Protein AF-A0A6L5WN60-F1 (afdb_monomer_lite)

Secondary structure (DSSP, 8-state):
----------GGGG---SPPPTT--HHHHHHHHHHHHHH-SSHHHHHHHHHHHHSTTSTT-HHHHTS-HHHHHHHHHHHHHHHHHHTT--HHHHHHHHHHHHHHHTTTTTHHHHHHHHHTTT--HHHHHHHHHS-TTSHHHHHHHHHHHHHHTT---TTS-HHHHHHHHHHHHHHHHTT-----THHHHHHHHHSS-SSPEEEEE---EEEGGGTEEEE-EEESS--SS-EEEEEEEEESSS-TTTTSBPPPEEEEEEPTT-SB---TTS--EEEEBP--S----EEEEEEEEEEE----TTS-EEE--EEEEEE---TTTS-PPPPP-

pLDDT: mean 70.97, std 21.31, range [27.17, 97.69]

Radius of gyration: 26.81 Å; chains: 1; bounding box: 62×48×71 Å

Structure (mmCIF, N/CA/C/O backbone):
data_AF-A0A6L5WN60-F1
#
_entry.id   AF-A0A6L5WN60-F1
#
loop_
_atom_site.group_PDB
_atom_site.id
_atom_site.type_symbol
_atom_site.label_atom_id
_atom_site.label_alt_id
_atom_site.label_comp_id
_atom_site.label_asym_id
_atom_site.label_entity_id
_atom_site.label_seq_id
_atom_site.pdbx_PDB_ins_code
_atom_site.Cartn_x
_atom_site.Cartn_y
_atom_site.Cartn_z
_atom_site.occupancy
_atom_site.B_iso_or_equiv
_atom_site.auth_seq_id
_atom_site.auth_comp_id
_atom_site.auth_asym_id
_atom_site.auth_atom_id
_atom_site.pdbx_PDB_model_num
ATOM 1 N N . MET A 1 1 ? 16.049 -21.611 -12.071 1.00 34.03 1 MET A N 1
ATOM 2 C CA . MET A 1 1 ? 16.083 -20.677 -13.220 1.00 34.03 1 MET A CA 1
ATOM 3 C C . MET A 1 1 ? 17.244 -21.045 -14.132 1.00 34.03 1 MET A C 1
ATOM 5 O O . MET A 1 1 ? 18.380 -21.011 -13.673 1.00 34.03 1 MET A O 1
ATOM 9 N N . LYS A 1 2 ? 16.986 -21.430 -15.390 1.00 27.17 2 LYS A N 1
ATOM 10 C CA . LYS A 1 2 ? 18.047 -21.553 -16.404 1.00 27.17 2 LYS A CA 1
ATOM 11 C C . LYS A 1 2 ? 18.510 -20.137 -16.769 1.00 27.17 2 LYS A C 1
ATOM 13 O O . LYS A 1 2 ? 17.682 -19.325 -17.166 1.00 27.17 2 LYS A O 1
ATOM 18 N N . ARG A 1 3 ? 19.801 -19.829 -16.599 1.00 29.58 3 ARG A N 1
ATOM 19 C CA . ARG A 1 3 ? 20.402 -18.588 -17.112 1.00 29.58 3 ARG A CA 1
ATOM 20 C C . ARG A 1 3 ? 20.447 -18.700 -18.634 1.00 29.58 3 ARG A C 1
ATOM 22 O O . ARG A 1 3 ? 21.235 -19.485 -19.156 1.00 29.58 3 ARG A O 1
ATOM 29 N N . TYR A 1 4 ? 19.573 -17.980 -19.328 1.00 35.53 4 TYR A N 1
ATOM 30 C CA . TYR A 1 4 ? 19.700 -17.818 -20.771 1.00 35.53 4 TYR A CA 1
ATOM 31 C C . TYR A 1 4 ? 20.855 -16.864 -21.055 1.00 35.53 4 TYR A C 1
ATOM 33 O O . TYR A 1 4 ? 21.006 -15.830 -20.411 1.00 35.53 4 TYR A O 1
ATOM 41 N N . ASN A 1 5 ? 21.710 -17.262 -21.990 1.00 37.88 5 ASN A N 1
ATOM 42 C CA . ASN A 1 5 ? 22.865 -16.487 -22.402 1.00 37.88 5 ASN A CA 1
ATOM 43 C C . ASN A 1 5 ? 22.397 -15.544 -23.524 1.00 37.88 5 ASN A C 1
ATOM 45 O O . ASN A 1 5 ? 22.511 -15.882 -24.697 1.00 37.88 5 ASN A O 1
ATOM 49 N N . PHE A 1 6 ? 21.827 -14.387 -23.169 1.00 45.69 6 PHE A N 1
ATOM 50 C CA . PHE A 1 6 ? 21.325 -13.353 -24.098 1.00 45.69 6 PHE A CA 1
ATOM 51 C C . PHE A 1 6 ? 22.431 -12.627 -24.887 1.00 45.69 6 PHE A C 1
ATOM 53 O O . PHE A 1 6 ? 22.243 -11.520 -25.380 1.00 45.69 6 PHE A O 1
ATOM 60 N N . ASN A 1 7 ? 23.621 -13.217 -24.998 1.00 41.41 7 ASN A N 1
ATOM 61 C CA . ASN A 1 7 ? 24.811 -12.501 -25.438 1.00 41.41 7 ASN A CA 1
ATOM 62 C C . ASN A 1 7 ? 24.821 -12.101 -26.917 1.00 41.41 7 ASN A C 1
ATOM 64 O O . ASN A 1 7 ? 25.751 -11.405 -27.307 1.00 41.41 7 ASN A O 1
ATOM 68 N N . ILE A 1 8 ? 23.831 -12.483 -27.728 1.00 50.44 8 ILE A N 1
ATOM 69 C CA . ILE A 1 8 ? 23.744 -12.046 -29.125 1.00 50.44 8 ILE A CA 1
ATOM 70 C C . ILE A 1 8 ? 22.267 -12.007 -29.548 1.00 50.44 8 ILE A C 1
ATOM 72 O O . ILE A 1 8 ? 21.776 -12.945 -30.164 1.00 50.44 8 ILE A O 1
ATOM 76 N N . ILE A 1 9 ? 21.535 -10.954 -29.179 1.00 55.38 9 ILE A N 1
ATOM 77 C CA . ILE A 1 9 ? 20.382 -10.535 -29.990 1.00 55.38 9 ILE A CA 1
ATOM 78 C C . ILE A 1 9 ? 20.947 -9.506 -30.961 1.00 55.38 9 ILE A C 1
ATOM 80 O O . ILE A 1 9 ? 21.292 -8.397 -30.551 1.00 55.38 9 ILE A O 1
ATOM 84 N N . ASN A 1 10 ? 21.121 -9.893 -32.223 1.00 59.38 10 ASN A N 1
ATOM 85 C CA . ASN A 1 10 ? 21.528 -8.947 -33.254 1.00 59.38 10 ASN A CA 1
ATOM 86 C C . ASN A 1 10 ? 20.333 -8.056 -33.608 1.00 59.38 10 ASN A C 1
ATOM 88 O O . ASN A 1 10 ? 19.181 -8.471 -33.494 1.00 59.38 10 ASN A O 1
ATOM 92 N N . ASN A 1 11 ? 20.587 -6.844 -34.108 1.00 58.66 11 ASN A N 1
ATOM 93 C CA . ASN A 1 11 ? 19.515 -5.942 -34.554 1.00 58.66 11 ASN A CA 1
ATOM 94 C C . ASN A 1 11 ? 18.586 -6.593 -35.604 1.00 58.66 11 ASN A C 1
ATOM 96 O O . ASN A 1 11 ? 17.411 -6.243 -35.683 1.00 58.66 11 ASN A O 1
ATOM 100 N N . SER A 1 12 ? 19.085 -7.577 -36.363 1.00 61.75 12 SER A N 1
ATOM 101 C CA . SER A 1 12 ? 18.306 -8.394 -37.304 1.00 61.75 12 SER A CA 1
ATOM 102 C C . SER A 1 12 ? 17.217 -9.249 -36.649 1.00 61.75 12 SER A C 1
ATOM 104 O O . SER A 1 12 ? 16.248 -9.605 -37.313 1.00 61.75 12 SER A O 1
ATOM 106 N N . ASP A 1 13 ? 17.360 -9.577 -35.365 1.00 65.38 13 ASP A N 1
ATOM 107 C CA . ASP A 1 13 ? 16.500 -10.532 -34.658 1.00 65.38 13 ASP A CA 1
ATOM 108 C C . ASP A 1 13 ? 15.273 -9.857 -34.022 1.00 65.38 13 ASP A C 1
ATOM 110 O O . ASP A 1 13 ? 14.351 -10.530 -33.569 1.00 65.38 13 ASP A O 1
ATOM 114 N N . LEU A 1 14 ? 15.244 -8.520 -34.002 1.00 68.38 14 LEU A N 1
ATOM 115 C CA . LEU A 1 14 ? 14.190 -7.720 -33.370 1.00 68.38 14 LEU A CA 1
ATOM 116 C C . LEU A 1 14 ? 12.945 -7.534 -34.240 1.00 68.38 14 LEU A C 1
ATOM 118 O O . LEU A 1 14 ? 11.959 -6.977 -33.765 1.00 68.38 14 LEU A O 1
ATOM 122 N N . ASN A 1 15 ? 13.003 -7.940 -35.513 1.00 76.31 15 ASN A N 1
ATOM 123 C CA . ASN A 1 15 ? 11.947 -7.723 -36.506 1.00 76.31 15 ASN A CA 1
ATOM 124 C C . ASN A 1 15 ? 11.416 -6.267 -36.532 1.00 76.31 15 ASN A C 1
ATOM 126 O O . ASN A 1 15 ? 10.238 -6.018 -36.787 1.00 76.31 15 ASN A O 1
ATOM 130 N N . PHE A 1 16 ? 12.280 -5.291 -36.227 1.00 80.62 16 PHE A N 1
ATOM 131 C CA . PHE A 1 16 ? 11.938 -3.873 -36.231 1.00 80.62 16 PHE A CA 1
ATOM 132 C C . PHE A 1 16 ? 12.268 -3.270 -37.600 1.00 80.62 16 PHE A C 1
ATOM 134 O O . PHE A 1 16 ? 13.428 -3.218 -37.999 1.00 80.62 16 PHE A O 1
ATOM 141 N N . GLY A 1 17 ? 11.246 -2.809 -38.324 1.00 82.00 17 GLY A N 1
ATOM 142 C CA . GLY A 1 17 ? 11.385 -2.291 -39.693 1.00 82.00 17 GLY A CA 1
ATOM 143 C C . GLY A 1 17 ? 11.796 -0.816 -39.813 1.00 82.00 17 GLY A C 1
ATOM 144 O O . GLY A 1 17 ? 11.786 -0.286 -40.921 1.00 82.00 17 GLY A O 1
ATOM 145 N N . GLY A 1 18 ? 12.089 -0.127 -38.705 1.00 85.75 18 GLY A N 1
ATOM 146 C CA . GLY A 1 18 ? 12.451 1.296 -38.694 1.00 85.75 18 GLY A CA 1
ATOM 147 C C . GLY A 1 18 ? 13.959 1.566 -38.596 1.00 85.75 18 GLY A C 1
ATOM 148 O O . GLY A 1 18 ? 14.774 0.653 -38.494 1.00 85.75 18 GLY A O 1
ATOM 149 N N . ASN A 1 19 ? 14.333 2.851 -38.580 1.00 88.19 19 ASN A N 1
ATOM 150 C CA . ASN A 1 19 ? 15.732 3.271 -38.460 1.00 88.19 19 ASN A CA 1
ATOM 151 C C . ASN A 1 19 ? 16.242 3.129 -37.022 1.00 88.19 19 ASN A C 1
ATOM 153 O O . ASN A 1 19 ? 15.680 3.723 -36.104 1.00 88.19 19 ASN A O 1
ATOM 157 N N . ILE A 1 20 ? 17.352 2.416 -36.849 1.00 87.56 20 ILE A N 1
ATOM 158 C CA . ILE A 1 20 ? 18.098 2.325 -35.588 1.00 87.56 20 ILE A CA 1
ATOM 159 C C . ILE A 1 20 ? 19.240 3.357 -35.636 1.00 87.56 20 ILE A C 1
ATOM 161 O O . ILE A 1 20 ? 19.888 3.454 -36.680 1.00 87.56 20 ILE A O 1
ATOM 165 N N . PRO A 1 21 ? 19.499 4.147 -34.574 1.00 89.31 21 PRO A N 1
ATOM 166 C CA . PRO A 1 21 ? 20.642 5.056 -34.535 1.00 89.31 21 PRO A CA 1
ATOM 167 C C . PRO A 1 21 ? 21.970 4.325 -34.752 1.00 89.31 21 PRO A C 1
ATOM 169 O O . PRO A 1 21 ? 22.191 3.241 -34.205 1.00 89.31 21 PRO A O 1
ATOM 172 N N . ASP A 1 22 ? 22.866 4.936 -35.528 1.00 86.44 22 ASP A N 1
ATOM 173 C CA . ASP A 1 22 ? 24.181 4.362 -35.813 1.00 86.44 22 ASP A CA 1
ATOM 174 C C . ASP A 1 22 ? 24.964 4.126 -34.513 1.00 86.44 22 ASP A C 1
ATOM 176 O O . ASP A 1 22 ? 25.056 4.998 -33.649 1.00 86.44 22 ASP A O 1
ATOM 180 N N . GLY A 1 23 ? 25.527 2.924 -34.369 1.00 86.00 23 GLY A N 1
ATOM 181 C CA . GLY A 1 23 ? 26.291 2.533 -33.181 1.00 86.00 23 GLY A CA 1
ATOM 182 C C . GLY A 1 23 ? 25.450 2.213 -31.940 1.00 86.00 23 GLY A C 1
ATOM 183 O O . GLY A 1 23 ? 26.026 1.907 -30.896 1.00 86.00 23 GLY A O 1
ATOM 184 N N . PHE A 1 24 ? 24.116 2.244 -32.025 1.00 87.38 24 PHE A N 1
ATOM 185 C CA . PHE A 1 24 ? 23.266 1.854 -30.907 1.00 87.38 24 PHE A CA 1
ATOM 186 C C . PHE A 1 24 ? 23.299 0.337 -30.665 1.00 87.38 24 PHE A C 1
ATOM 188 O O . PHE A 1 24 ? 22.993 -0.459 -31.556 1.00 87.38 24 PHE A O 1
ATOM 195 N N . ASP A 1 25 ? 23.634 -0.056 -29.434 1.00 88.56 25 ASP A N 1
ATOM 196 C CA . ASP A 1 25 ? 23.726 -1.453 -29.004 1.00 88.56 25 ASP A CA 1
ATOM 197 C C . ASP A 1 25 ? 22.546 -1.815 -28.089 1.00 88.56 25 ASP A C 1
ATOM 199 O O . ASP A 1 25 ? 22.509 -1.503 -26.890 1.00 88.56 25 ASP A O 1
ATOM 203 N N . ILE A 1 26 ? 21.562 -2.507 -28.664 1.00 85.50 26 ILE A N 1
ATOM 204 C CA . ILE A 1 26 ? 20.403 -2.985 -27.912 1.00 85.50 26 ILE A CA 1
ATOM 205 C C . ILE A 1 26 ? 20.769 -4.081 -26.902 1.00 85.50 26 ILE A C 1
ATOM 207 O O . ILE A 1 26 ? 20.148 -4.162 -25.842 1.00 85.50 26 ILE A O 1
ATOM 211 N N . GLY A 1 27 ? 21.804 -4.880 -27.174 1.00 84.50 27 GLY A N 1
ATOM 212 C CA . GLY A 1 27 ? 22.297 -5.918 -26.273 1.00 84.50 27 GLY A CA 1
ATOM 213 C C . GLY A 1 27 ? 22.817 -5.325 -24.968 1.00 84.50 27 GLY A C 1
ATOM 214 O O . GLY A 1 27 ? 22.514 -5.838 -23.890 1.00 84.50 27 GLY A O 1
ATOM 215 N N . ASN A 1 28 ? 23.519 -4.191 -25.038 1.00 88.81 28 ASN A N 1
ATOM 216 C CA . ASN A 1 28 ? 23.931 -3.448 -23.844 1.00 88.81 28 ASN A CA 1
ATOM 217 C C . ASN A 1 28 ? 22.734 -2.888 -23.069 1.00 88.81 28 ASN A C 1
ATOM 219 O O . ASN A 1 28 ? 22.719 -2.960 -21.840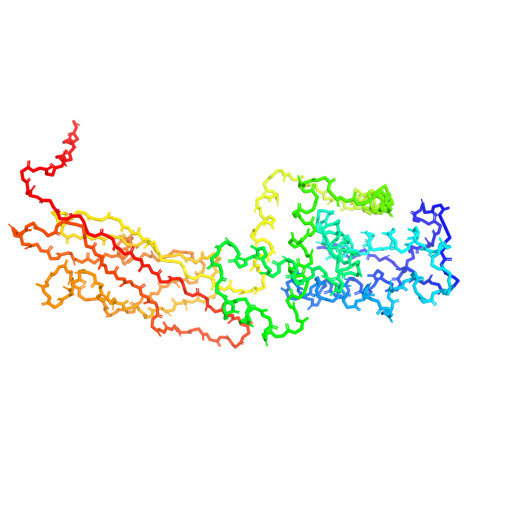 1.00 88.81 28 ASN A O 1
ATOM 223 N N . SER A 1 29 ? 21.703 -2.397 -23.766 1.00 90.25 29 SER A N 1
ATOM 224 C CA . SER A 1 29 ? 20.467 -1.940 -23.115 1.00 90.25 29 SER A CA 1
ATOM 225 C C . SER A 1 29 ? 19.759 -3.080 -22.375 1.00 90.25 29 SER A C 1
ATOM 227 O O . SER A 1 29 ? 19.321 -2.891 -21.243 1.00 90.25 29 SER A O 1
ATOM 229 N N . ILE A 1 30 ? 19.697 -4.277 -22.974 1.00 86.31 30 ILE A N 1
ATOM 230 C CA . ILE A 1 30 ? 19.134 -5.480 -22.342 1.00 86.31 30 ILE A CA 1
ATOM 231 C C . ILE A 1 30 ? 19.933 -5.848 -21.092 1.00 86.31 30 ILE A C 1
ATOM 233 O O . ILE A 1 30 ? 19.343 -6.023 -20.032 1.00 86.31 30 ILE A O 1
ATOM 237 N N . LYS A 1 31 ? 21.268 -5.917 -21.182 1.00 86.75 31 LYS A N 1
ATOM 238 C CA . LYS A 1 31 ? 22.130 -6.247 -20.033 1.00 86.75 31 LYS A CA 1
ATOM 239 C C . LYS A 1 31 ? 21.938 -5.269 -18.877 1.00 86.75 31 LYS A C 1
ATOM 241 O O . LYS A 1 31 ? 21.776 -5.695 -17.738 1.00 86.75 31 LYS A O 1
ATOM 246 N N . MET A 1 32 ? 21.902 -3.972 -19.177 1.00 92.00 32 MET A N 1
ATOM 247 C CA . MET A 1 32 ? 21.649 -2.932 -18.181 1.00 92.00 32 MET A CA 1
ATOM 248 C C . MET A 1 32 ? 20.249 -3.065 -17.570 1.00 92.00 32 MET A C 1
ATOM 250 O O . MET A 1 32 ? 20.081 -2.937 -16.360 1.00 92.00 32 MET A O 1
ATOM 254 N N . ALA A 1 33 ? 19.240 -3.367 -18.387 1.00 88.06 33 ALA A N 1
ATOM 255 C CA . ALA A 1 33 ? 17.881 -3.594 -17.920 1.00 88.06 33 ALA A CA 1
ATOM 256 C C . ALA A 1 33 ? 17.772 -4.824 -17.006 1.00 88.06 33 ALA A C 1
ATOM 258 O O . ALA A 1 33 ? 17.121 -4.771 -15.964 1.00 88.06 33 ALA A O 1
ATOM 259 N N . GLU A 1 34 ? 18.445 -5.920 -17.350 1.00 83.62 34 GLU A N 1
ATOM 260 C CA . GLU A 1 34 ? 18.530 -7.104 -16.499 1.00 83.62 34 GLU A CA 1
ATOM 261 C C . GLU A 1 34 ? 19.265 -6.810 -15.192 1.00 83.62 34 GLU A C 1
ATOM 263 O O . GLU A 1 34 ? 18.818 -7.250 -14.135 1.00 83.62 34 GLU A O 1
ATOM 268 N N . GLU A 1 35 ? 20.357 -6.046 -15.237 1.00 88.44 35 GLU A N 1
ATOM 269 C CA . GLU A 1 35 ? 21.082 -5.613 -14.044 1.00 88.44 35 GLU A CA 1
ATOM 270 C C . GLU A 1 35 ? 20.185 -4.778 -13.125 1.00 88.44 35 GLU A C 1
ATOM 272 O O . GLU A 1 35 ? 20.075 -5.083 -11.938 1.00 88.44 35 GLU A O 1
ATOM 277 N N . ILE A 1 36 ? 19.470 -3.788 -13.670 1.00 89.12 36 ILE A N 1
ATOM 278 C CA . ILE A 1 36 ? 18.494 -2.989 -12.919 1.00 89.12 36 ILE A CA 1
ATOM 279 C C . ILE A 1 36 ? 17.426 -3.897 -12.327 1.00 89.12 36 ILE A C 1
ATOM 281 O O . ILE A 1 36 ? 17.152 -3.799 -11.135 1.00 89.12 36 ILE A O 1
ATOM 285 N N . ARG A 1 37 ? 16.842 -4.803 -13.113 1.00 84.56 37 ARG A N 1
ATOM 286 C CA . ARG A 1 37 ? 15.805 -5.720 -12.628 1.00 84.56 37 ARG A CA 1
ATOM 287 C C . ARG A 1 37 ? 16.311 -6.614 -11.495 1.00 84.56 37 ARG A C 1
ATOM 289 O O . ARG A 1 37 ? 15.586 -6.823 -10.530 1.00 84.56 37 ARG A O 1
ATOM 296 N N . ASN A 1 38 ? 17.528 -7.140 -11.615 1.00 81.50 38 ASN A N 1
ATOM 297 C CA . ASN A 1 38 ? 18.107 -8.077 -10.653 1.00 81.50 38 ASN A CA 1
ATOM 298 C C . ASN A 1 38 ? 18.611 -7.382 -9.377 1.00 81.50 38 ASN A C 1
ATOM 300 O O . ASN A 1 38 ? 18.588 -7.995 -8.312 1.00 81.50 38 ASN A O 1
ATOM 304 N N . ASN A 1 39 ? 19.055 -6.125 -9.477 1.00 82.19 39 ASN A N 1
ATOM 305 C CA . ASN A 1 39 ? 19.598 -5.358 -8.353 1.00 82.19 39 ASN A CA 1
ATOM 306 C C . ASN A 1 39 ? 18.560 -4.451 -7.676 1.00 82.19 39 ASN A C 1
ATOM 308 O O . ASN A 1 39 ? 18.778 -4.015 -6.544 1.00 82.19 39 ASN A O 1
ATOM 312 N N . SER A 1 40 ? 17.441 -4.159 -8.342 1.00 78.75 40 SER A N 1
ATOM 313 C CA . SER A 1 40 ? 16.362 -3.357 -7.764 1.00 78.75 40 SER A CA 1
ATOM 314 C C . SER A 1 40 ? 15.594 -4.151 -6.718 1.00 78.75 40 SER A C 1
ATOM 316 O O . SER A 1 40 ? 15.218 -5.303 -6.923 1.00 78.75 40 SER A O 1
ATOM 318 N N . LYS A 1 41 ? 15.273 -3.495 -5.606 1.00 70.44 41 LYS A N 1
ATOM 319 C CA . LYS A 1 41 ? 14.548 -4.114 -4.487 1.00 70.44 41 LYS A CA 1
ATOM 320 C C . LYS A 1 41 ? 13.050 -4.245 -4.753 1.00 70.44 41 LYS A C 1
ATOM 322 O O . LYS A 1 41 ? 12.359 -4.999 -4.073 1.00 70.44 41 LYS A O 1
ATOM 327 N N . CYS A 1 42 ? 12.527 -3.458 -5.690 1.00 69.50 42 CYS A N 1
ATOM 328 C CA . CYS A 1 42 ? 11.103 -3.354 -5.986 1.00 69.50 42 CYS A CA 1
ATOM 329 C C . CYS A 1 42 ? 10.867 -2.653 -7.330 1.00 69.50 42 CYS A C 1
ATOM 331 O O . CYS A 1 42 ? 11.745 -1.991 -7.885 1.00 69.50 42 CYS A O 1
ATOM 333 N N . LYS A 1 43 ? 9.633 -2.732 -7.831 1.00 68.19 43 LYS A N 1
ATOM 334 C CA . LYS A 1 43 ? 9.274 -2.187 -9.145 1.00 68.19 43 LYS A CA 1
ATOM 335 C C . LYS A 1 43 ? 9.246 -0.662 -9.222 1.00 68.19 43 LYS A C 1
ATOM 337 O O . LYS A 1 43 ? 9.486 -0.128 -10.295 1.00 68.19 43 LYS A O 1
ATOM 342 N N . LYS A 1 44 ? 9.041 0.063 -8.114 1.00 74.88 44 LYS A N 1
ATOM 343 C CA . LYS A 1 44 ? 9.210 1.533 -8.117 1.00 74.88 44 LYS A CA 1
ATOM 344 C C . LYS A 1 44 ? 10.660 1.920 -8.391 1.00 74.88 44 LYS A C 1
ATOM 346 O O . LYS A 1 44 ? 10.888 2.892 -9.093 1.00 74.88 44 LYS A O 1
ATOM 351 N N . GLU A 1 45 ? 11.629 1.195 -7.827 1.00 78.25 45 GLU A N 1
ATOM 352 C CA . GLU A 1 45 ? 13.049 1.454 -8.089 1.00 78.25 45 GLU A CA 1
ATOM 353 C C . GLU A 1 45 ? 13.354 1.198 -9.565 1.00 78.25 45 GLU A C 1
ATOM 355 O O . GLU A 1 45 ? 13.926 2.065 -10.218 1.00 78.25 45 GLU A O 1
ATOM 360 N N . ILE A 1 46 ? 12.835 0.094 -10.114 1.00 83.44 46 ILE A N 1
ATOM 361 C CA . ILE A 1 46 ? 12.878 -0.196 -11.553 1.00 83.44 46 ILE A CA 1
ATOM 362 C C . ILE A 1 46 ? 12.268 0.955 -12.363 1.00 83.44 46 ILE A C 1
ATOM 364 O O . ILE A 1 46 ? 12.894 1.418 -13.305 1.00 83.44 46 ILE A O 1
ATOM 368 N N . LEU A 1 47 ? 11.088 1.459 -11.991 1.00 79.81 47 LEU A N 1
ATOM 369 C CA . LEU A 1 47 ? 10.422 2.568 -12.682 1.00 79.81 47 LEU A CA 1
ATOM 370 C C . LEU A 1 47 ? 11.192 3.890 -12.580 1.00 79.81 47 LEU A C 1
ATOM 372 O O . LEU A 1 47 ? 11.233 4.637 -13.553 1.00 79.81 47 LEU A O 1
ATOM 376 N N . ILE A 1 48 ? 11.804 4.184 -11.430 1.00 80.00 48 ILE A N 1
ATOM 377 C CA . ILE A 1 48 ? 12.652 5.369 -11.245 1.00 80.00 48 ILE A CA 1
ATOM 378 C C . ILE A 1 48 ? 13.880 5.261 -12.145 1.00 80.00 48 ILE A C 1
ATOM 380 O O . ILE A 1 48 ? 14.130 6.178 -12.920 1.00 80.00 48 ILE A O 1
ATOM 384 N N . ARG A 1 49 ? 14.598 4.132 -12.103 1.00 86.62 49 ARG A N 1
ATOM 385 C CA . ARG A 1 49 ? 15.769 3.892 -12.958 1.00 86.62 49 ARG A CA 1
ATOM 386 C C . ARG A 1 49 ? 15.403 3.908 -14.434 1.00 86.62 49 ARG A C 1
ATOM 388 O O . ARG A 1 49 ? 16.102 4.517 -15.230 1.00 86.62 49 ARG A O 1
ATOM 395 N N . PHE A 1 50 ? 14.284 3.291 -14.795 1.00 89.44 50 PHE A N 1
ATOM 396 C CA . PHE A 1 50 ? 13.779 3.313 -16.158 1.00 89.44 50 PHE A CA 1
ATOM 397 C C . PHE A 1 50 ? 13.492 4.740 -16.612 1.00 89.44 50 PHE A C 1
ATOM 399 O O . PHE A 1 50 ? 13.979 5.138 -17.664 1.00 89.44 50 PHE A O 1
ATOM 406 N N . LYS A 1 51 ? 12.787 5.536 -15.792 1.00 84.88 51 LYS A N 1
ATOM 407 C CA . LYS A 1 51 ? 12.552 6.955 -16.075 1.00 84.88 51 LYS A CA 1
ATOM 408 C C . LYS A 1 51 ? 13.868 7.708 -16.240 1.00 84.88 51 LYS A C 1
ATOM 410 O O . LYS A 1 51 ? 13.993 8.419 -17.220 1.00 84.88 51 LYS A O 1
ATOM 415 N N . GLU A 1 52 ? 14.827 7.555 -15.327 1.00 85.81 52 GLU A N 1
ATOM 416 C CA . GLU A 1 52 ? 16.148 8.205 -15.407 1.00 85.81 52 GLU A CA 1
ATOM 417 C C . GLU A 1 52 ? 16.869 7.910 -16.730 1.00 85.81 52 GLU A C 1
ATOM 419 O O . GLU A 1 52 ? 17.597 8.767 -17.226 1.00 85.81 52 GLU A O 1
ATOM 424 N N . LEU A 1 53 ? 16.652 6.723 -17.303 1.00 88.62 53 LEU A N 1
ATOM 425 C CA . LEU A 1 53 ? 17.280 6.299 -18.550 1.00 88.62 53 LEU A CA 1
ATOM 426 C C . LEU A 1 53 ? 16.545 6.744 -19.807 1.00 88.62 53 LEU A C 1
ATOM 428 O O . LEU A 1 53 ? 17.198 6.810 -20.838 1.00 88.62 53 LEU A O 1
ATOM 432 N N . VAL A 1 54 ? 15.239 7.018 -19.741 1.00 86.12 54 VAL A N 1
ATOM 433 C CA . VAL A 1 54 ? 14.429 7.463 -20.896 1.00 86.12 54 VAL A CA 1
ATOM 434 C C . VAL A 1 54 ? 14.023 8.940 -20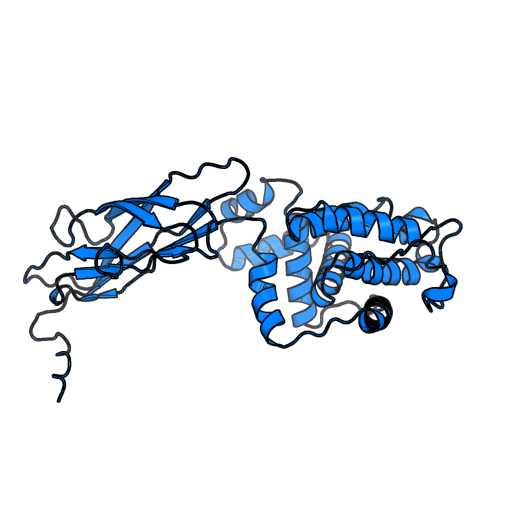.820 1.00 86.12 54 VAL A C 1
ATOM 436 O O . VAL A 1 54 ? 13.320 9.427 -21.705 1.00 86.12 54 VAL A O 1
ATOM 439 N N . ASP A 1 55 ? 14.414 9.651 -19.756 1.00 82.44 55 ASP A N 1
ATOM 440 C CA . ASP A 1 55 ? 14.119 11.076 -19.571 1.00 82.44 55 ASP A CA 1
ATOM 441 C C . ASP A 1 55 ? 14.836 11.935 -20.613 1.00 82.44 55 ASP A C 1
ATOM 443 O O . ASP A 1 55 ? 15.834 11.518 -21.197 1.00 82.44 55 ASP A O 1
ATOM 447 N N . TYR A 1 56 ? 14.377 13.166 -20.811 1.00 81.75 56 TYR A N 1
ATOM 448 C CA . TYR A 1 56 ? 14.967 14.046 -21.816 1.00 81.75 56 TYR A CA 1
ATOM 449 C C . TYR A 1 56 ? 16.482 14.244 -21.612 1.00 81.75 56 TYR A C 1
ATOM 451 O O . TYR A 1 56 ? 16.930 14.631 -20.530 1.00 81.75 56 TYR A O 1
ATOM 459 N N . GLY A 1 57 ? 17.270 13.999 -22.661 1.00 81.75 57 GLY A N 1
ATOM 460 C CA . GLY A 1 57 ? 18.733 14.121 -22.658 1.00 81.75 57 GLY A CA 1
ATOM 461 C C . GLY A 1 57 ? 19.492 12.983 -21.960 1.00 81.75 57 GLY A C 1
ATOM 462 O O . GLY A 1 57 ? 20.720 13.031 -21.878 1.00 81.75 57 GLY A O 1
ATOM 463 N N . SER A 1 58 ? 18.794 11.961 -21.464 1.00 85.81 58 SER A N 1
ATOM 464 C CA . SER A 1 58 ? 19.407 10.775 -20.857 1.00 85.81 58 SER A CA 1
ATOM 465 C C . SER A 1 58 ? 19.943 9.788 -21.904 1.00 85.81 58 SER A C 1
ATOM 467 O O . SER A 1 58 ? 19.779 9.982 -23.109 1.00 85.81 58 SER A O 1
ATOM 469 N N . SER A 1 59 ? 20.607 8.717 -21.450 1.00 86.25 59 SER A N 1
ATOM 470 C CA . SER A 1 59 ? 21.287 7.738 -22.312 1.00 86.25 59 SER A CA 1
ATOM 471 C C . SER A 1 59 ? 20.369 6.962 -23.252 1.00 86.25 59 SER A C 1
ATOM 473 O O . SER A 1 59 ? 20.852 6.454 -24.259 1.00 86.25 59 SER A O 1
ATOM 475 N N . TRP A 1 60 ? 19.080 6.827 -22.931 1.00 86.62 60 TRP A N 1
ATOM 476 C CA . TRP A 1 60 ? 18.093 6.235 -23.834 1.00 86.62 60 TRP A CA 1
ATOM 477 C C . TRP A 1 60 ? 17.111 7.269 -24.370 1.00 86.62 60 TRP A C 1
ATOM 479 O O . TRP A 1 60 ? 16.113 6.873 -24.951 1.00 86.62 60 TRP A O 1
ATOM 489 N N . ASP A 1 61 ? 17.380 8.575 -24.296 1.00 85.81 61 ASP A N 1
ATOM 490 C CA . ASP A 1 61 ? 16.615 9.546 -25.087 1.00 85.81 61 ASP A CA 1
ATOM 491 C C . ASP A 1 61 ? 17.053 9.526 -26.555 1.00 85.81 61 ASP A C 1
ATOM 493 O O . ASP A 1 61 ? 17.655 10.461 -27.090 1.00 85.81 61 ASP A O 1
ATOM 497 N N . LEU A 1 62 ? 16.758 8.416 -27.226 1.00 83.38 62 LEU A N 1
ATOM 498 C CA . LEU A 1 62 ? 17.222 8.136 -28.585 1.00 83.38 62 LEU A CA 1
ATOM 499 C C . LEU A 1 62 ? 16.691 9.147 -29.602 1.00 83.38 62 LEU A C 1
ATOM 501 O O . LEU A 1 62 ? 17.283 9.332 -30.664 1.00 83.38 62 LEU A O 1
ATOM 505 N N . LYS A 1 63 ? 15.592 9.828 -29.264 1.00 79.69 63 LYS A N 1
ATOM 506 C CA . LYS A 1 63 ? 14.986 10.862 -30.102 1.00 79.69 63 LYS A CA 1
ATOM 507 C C . LYS A 1 63 ? 15.777 12.167 -30.048 1.00 79.69 63 LYS A C 1
ATOM 509 O O . LYS A 1 63 ? 15.899 12.830 -31.073 1.00 79.69 63 LYS A O 1
ATOM 514 N N . ALA A 1 64 ? 16.314 12.537 -28.883 1.00 77.44 64 ALA A N 1
ATOM 515 C CA . ALA A 1 64 ? 17.125 13.745 -28.742 1.00 77.44 64 ALA A CA 1
ATOM 516 C C . ALA A 1 64 ? 18.606 13.506 -29.066 1.00 77.44 64 ALA A C 1
ATOM 518 O O . ALA A 1 64 ? 19.236 14.348 -29.704 1.00 77.44 64 ALA A O 1
ATOM 519 N N . GLN A 1 65 ? 19.169 12.364 -28.662 1.00 76.12 65 GLN A N 1
ATOM 520 C CA . GLN A 1 65 ? 20.607 12.104 -28.793 1.00 76.12 65 GLN A CA 1
ATOM 521 C C . GLN A 1 65 ? 21.084 11.983 -30.241 1.00 76.12 65 GLN A C 1
ATOM 523 O O . GLN A 1 65 ? 22.210 12.357 -30.555 1.00 76.12 65 GLN A O 1
ATOM 528 N N . ALA A 1 66 ? 20.236 11.476 -31.132 1.00 74.44 66 ALA A N 1
ATOM 529 C CA . ALA A 1 66 ? 20.631 11.186 -32.502 1.00 74.44 66 ALA A CA 1
ATOM 530 C C . ALA A 1 66 ? 20.433 12.372 -33.473 1.00 74.44 66 ALA A C 1
ATOM 532 O O . ALA A 1 66 ? 20.628 12.218 -34.678 1.00 74.44 66 ALA A O 1
ATOM 533 N N . GLY A 1 67 ? 20.052 13.552 -32.966 1.00 75.00 67 GLY A N 1
ATOM 534 C CA . GLY A 1 67 ? 19.993 14.812 -33.723 1.00 75.00 67 GLY A CA 1
ATOM 535 C C . GLY A 1 67 ? 18.856 14.933 -34.746 1.00 75.00 67 GLY A C 1
ATOM 536 O O . GLY A 1 67 ? 18.645 16.016 -35.286 1.00 75.00 67 GLY A O 1
ATOM 537 N N . ASP A 1 68 ? 18.102 13.859 -34.988 1.00 80.25 68 ASP A N 1
ATOM 538 C CA . ASP A 1 68 ? 16.954 13.823 -35.893 1.00 80.25 68 ASP A CA 1
ATOM 539 C C . ASP A 1 68 ? 15.782 13.098 -35.220 1.00 80.25 68 ASP A C 1
ATOM 541 O O . ASP A 1 68 ? 15.631 11.875 -35.292 1.00 80.25 68 ASP A O 1
ATOM 545 N N . TYR A 1 69 ? 14.956 13.886 -34.529 1.00 79.81 69 TYR A N 1
ATOM 546 C CA . TYR A 1 69 ? 13.819 13.389 -33.758 1.00 79.81 69 TYR A CA 1
ATOM 547 C C . TYR A 1 69 ? 12.888 12.511 -34.601 1.00 79.81 69 TYR A C 1
ATOM 549 O O . TYR A 1 69 ? 12.482 11.439 -34.156 1.00 79.81 69 TYR A O 1
ATOM 557 N N . GLN A 1 70 ? 12.569 12.949 -35.822 1.00 83.31 70 GLN A N 1
ATOM 558 C CA . GLN A 1 70 ? 11.607 12.277 -36.697 1.00 83.31 70 GLN A CA 1
ATOM 559 C C . GLN A 1 70 ? 12.156 10.940 -37.197 1.00 83.31 70 GLN A C 1
ATOM 561 O O . GLN A 1 70 ? 11.439 9.939 -37.215 1.00 83.31 70 GLN A O 1
ATOM 566 N N . LYS A 1 71 ? 13.451 10.889 -37.530 1.00 87.31 71 LYS A N 1
ATOM 567 C CA . LYS A 1 71 ? 14.096 9.667 -38.023 1.00 87.31 71 LYS A CA 1
ATOM 568 C C . LYS A 1 71 ? 14.064 8.520 -37.009 1.00 87.31 71 LYS A C 1
ATOM 570 O O . LYS A 1 71 ? 13.895 7.371 -37.422 1.00 87.31 71 LYS A O 1
ATOM 575 N N . TYR A 1 72 ? 14.211 8.814 -35.714 1.00 87.44 72 TYR A N 1
ATOM 576 C CA . TYR A 1 72 ? 14.362 7.795 -34.662 1.00 87.44 72 TYR A CA 1
ATOM 577 C C . TYR A 1 72 ? 13.177 7.690 -33.698 1.00 87.44 72 TYR A C 1
ATOM 579 O O . TYR A 1 72 ? 13.203 6.862 -32.785 1.00 87.44 72 TYR A O 1
ATOM 587 N N . GLN A 1 73 ? 12.110 8.467 -33.902 1.00 84.50 73 GLN A N 1
ATOM 588 C CA . GLN A 1 73 ? 10.915 8.442 -33.053 1.00 84.50 73 GLN A CA 1
ATOM 589 C C . GLN A 1 73 ? 10.334 7.031 -32.897 1.00 84.50 73 GLN A C 1
ATOM 591 O O . GLN A 1 73 ? 10.040 6.612 -31.772 1.00 84.50 73 GLN A O 1
ATOM 596 N N . ASN A 1 74 ? 10.218 6.291 -34.004 1.00 85.19 74 ASN A N 1
ATOM 597 C CA . ASN A 1 74 ? 9.670 4.934 -34.011 1.00 85.19 74 ASN A CA 1
ATOM 598 C C . ASN A 1 74 ? 10.562 3.962 -33.239 1.00 85.19 74 ASN A C 1
ATOM 600 O O . ASN A 1 74 ? 10.056 3.164 -32.452 1.00 85.19 74 ASN A O 1
ATOM 604 N N . PHE A 1 75 ? 11.884 4.069 -33.404 1.00 88.12 75 PHE A N 1
ATOM 605 C CA . PHE A 1 75 ? 12.821 3.212 -32.684 1.00 88.12 75 PHE A CA 1
ATOM 606 C C . PHE A 1 75 ? 12.868 3.534 -31.195 1.00 88.12 75 PHE A C 1
ATOM 608 O O . PHE A 1 75 ? 12.852 2.612 -30.393 1.00 88.12 75 PHE A O 1
ATOM 615 N N . GLY A 1 76 ? 12.838 4.811 -30.805 1.00 86.75 76 GLY A N 1
ATOM 616 C CA . GLY A 1 76 ? 12.743 5.197 -29.396 1.00 86.75 76 GLY A CA 1
ATOM 617 C C . GLY A 1 76 ? 11.489 4.626 -28.727 1.00 86.75 76 GLY A C 1
ATOM 618 O O . GLY A 1 76 ? 11.572 4.028 -27.661 1.00 86.75 76 GLY A O 1
ATOM 619 N N . ASN A 1 77 ? 10.326 4.723 -29.380 1.00 84.12 77 ASN A N 1
ATOM 620 C CA . ASN A 1 77 ? 9.081 4.149 -28.854 1.00 84.12 77 ASN A CA 1
ATOM 621 C C . ASN A 1 77 ? 9.137 2.615 -28.744 1.00 84.12 77 ASN A C 1
ATOM 623 O O . ASN A 1 77 ? 8.730 2.060 -27.721 1.00 84.12 77 ASN A O 1
ATOM 627 N N . PHE A 1 78 ? 9.651 1.943 -29.781 1.00 87.56 78 PHE A N 1
ATOM 628 C CA . PHE A 1 78 ? 9.878 0.497 -29.775 1.00 87.56 78 PHE A CA 1
ATOM 629 C C . PHE A 1 78 ? 10.825 0.089 -28.639 1.00 87.56 78 PHE A C 1
ATOM 631 O O . PHE A 1 78 ? 10.497 -0.792 -27.847 1.00 87.56 78 PHE A O 1
ATOM 638 N N . HIS A 1 79 ? 11.967 0.769 -28.521 1.00 90.62 79 HIS A N 1
ATOM 639 C CA . HIS A 1 79 ? 13.003 0.506 -27.525 1.00 90.62 79 HIS A CA 1
ATOM 640 C C . HIS A 1 79 ? 12.471 0.662 -26.100 1.00 90.62 79 HIS A C 1
ATOM 642 O O . HIS A 1 79 ? 12.712 -0.214 -25.273 1.00 90.62 79 HIS A O 1
ATOM 648 N N . TYR A 1 80 ? 11.668 1.694 -25.820 1.00 88.12 80 TYR A N 1
ATOM 649 C CA . TYR A 1 80 ? 11.064 1.887 -24.495 1.00 88.12 80 TYR A CA 1
ATOM 650 C C . TYR A 1 80 ? 10.096 0.758 -24.139 1.00 88.12 80 TYR A C 1
ATOM 652 O O . TYR A 1 80 ? 10.131 0.251 -23.018 1.00 88.12 80 TYR A O 1
ATOM 660 N N . GLY A 1 81 ? 9.253 0.336 -25.087 1.00 82.62 81 GLY A N 1
ATOM 661 C CA . GLY A 1 81 ? 8.345 -0.797 -24.893 1.00 82.62 81 GLY A CA 1
ATOM 662 C C . GLY A 1 81 ? 9.103 -2.107 -24.667 1.00 82.62 81 GLY A C 1
ATOM 663 O O . GLY A 1 81 ? 8.808 -2.857 -23.734 1.00 82.62 81 GLY A O 1
ATOM 664 N N . PHE A 1 82 ? 10.127 -2.350 -25.483 1.00 86.12 82 PHE A N 1
ATOM 665 C CA . PHE A 1 82 ? 10.957 -3.546 -25.428 1.00 86.12 82 PHE A CA 1
ATOM 666 C C . PHE A 1 82 ? 11.756 -3.632 -24.118 1.00 86.12 82 PHE A C 1
ATOM 668 O O . PHE A 1 82 ? 11.613 -4.593 -23.363 1.00 86.12 82 PHE A O 1
ATOM 675 N N . ILE A 1 83 ? 12.543 -2.606 -23.786 1.00 89.19 83 ILE A N 1
ATOM 676 C CA . ILE A 1 83 ? 13.362 -2.592 -22.570 1.00 89.19 83 ILE A CA 1
ATOM 677 C C . ILE A 1 83 ? 12.510 -2.497 -21.303 1.00 89.19 83 ILE A C 1
ATOM 679 O O . ILE A 1 83 ? 12.809 -3.162 -20.311 1.00 89.19 83 ILE A O 1
ATOM 683 N N . GLY A 1 84 ? 11.411 -1.746 -21.340 1.00 86.44 84 GLY A N 1
ATOM 684 C CA . GLY A 1 84 ? 10.422 -1.735 -20.269 1.00 86.44 84 GLY A CA 1
ATOM 685 C C . GLY A 1 84 ? 9.897 -3.136 -19.941 1.00 86.44 84 GLY A C 1
ATOM 686 O O . GLY A 1 84 ? 9.783 -3.510 -18.773 1.00 86.44 84 GLY A O 1
ATOM 687 N N . THR A 1 85 ? 9.665 -3.949 -20.973 1.00 82.56 85 THR A N 1
ATOM 688 C CA . THR A 1 85 ? 9.245 -5.346 -20.815 1.00 82.56 85 THR A CA 1
ATOM 689 C C . THR A 1 85 ? 10.370 -6.212 -20.237 1.00 82.56 85 THR A C 1
ATOM 691 O O . THR A 1 85 ? 10.128 -6.991 -19.315 1.00 82.56 85 THR A O 1
ATOM 694 N N . VAL A 1 86 ? 11.621 -6.034 -20.686 1.00 82.88 86 VAL A N 1
ATOM 695 C CA . VAL A 1 86 ? 12.803 -6.717 -20.107 1.00 82.88 86 VAL A CA 1
ATOM 696 C C . VAL A 1 86 ? 12.948 -6.411 -18.611 1.00 82.88 86 VAL A C 1
ATOM 698 O O . VAL A 1 86 ? 13.218 -7.316 -17.815 1.00 82.88 86 VAL A O 1
ATOM 701 N N . LEU A 1 87 ? 12.686 -5.163 -18.210 1.00 83.31 87 LEU A N 1
ATOM 702 C CA . LEU A 1 87 ? 12.642 -4.708 -16.815 1.00 83.31 87 LEU A CA 1
ATOM 703 C C . LEU A 1 87 ? 11.491 -5.331 -16.000 1.00 83.31 87 LEU A C 1
ATOM 705 O O . LEU A 1 87 ? 11.446 -5.178 -14.780 1.00 83.31 87 LEU A O 1
ATOM 709 N N . GLY A 1 88 ? 10.574 -6.060 -16.641 1.00 81.88 88 GLY A N 1
ATOM 710 C CA . GLY A 1 88 ? 9.415 -6.678 -16.002 1.00 81.88 88 GLY A CA 1
ATOM 711 C C . GLY A 1 88 ? 8.284 -5.692 -15.709 1.00 81.88 88 GLY A C 1
ATOM 712 O O . GLY A 1 88 ? 7.509 -5.925 -14.774 1.00 81.88 88 GLY A O 1
ATOM 713 N N . LEU A 1 89 ? 8.214 -4.584 -16.454 1.00 81.19 89 LEU A N 1
ATOM 714 C CA . LEU A 1 89 ? 7.088 -3.653 -16.438 1.00 81.19 89 LEU A CA 1
ATOM 715 C C . LEU A 1 89 ? 6.032 -4.136 -17.430 1.00 81.19 89 LEU A C 1
ATOM 717 O O . LEU A 1 89 ? 6.349 -4.556 -18.540 1.00 81.19 89 LEU A O 1
ATOM 721 N N . ASP A 1 90 ? 4.770 -4.085 -17.025 1.00 76.12 90 ASP A N 1
ATOM 722 C CA . ASP A 1 90 ? 3.672 -4.508 -17.881 1.00 76.12 90 ASP A CA 1
ATOM 723 C C . ASP A 1 90 ? 3.335 -3.443 -18.938 1.00 76.12 90 ASP A C 1
ATOM 725 O O . ASP A 1 90 ? 3.632 -2.252 -18.799 1.00 76.12 90 ASP A O 1
ATOM 729 N N . ALA A 1 91 ? 2.657 -3.884 -19.997 1.00 70.50 91 ALA A N 1
ATOM 730 C CA . ALA A 1 91 ? 2.222 -3.043 -21.106 1.00 70.50 91 ALA A CA 1
ATOM 731 C C . ALA A 1 91 ? 1.430 -1.809 -20.654 1.00 70.50 91 ALA A C 1
ATOM 733 O O . ALA A 1 91 ? 1.632 -0.708 -21.170 1.00 70.50 91 ALA A O 1
ATOM 734 N N . SER A 1 92 ? 0.525 -1.984 -19.686 1.00 66.94 92 SER A N 1
ATOM 735 C CA . SER A 1 92 ? -0.309 -0.890 -19.191 1.00 66.94 92 SER A CA 1
ATOM 736 C C . SER A 1 92 ? 0.534 0.146 -18.457 1.00 66.94 92 SER A C 1
ATOM 738 O O . SER A 1 92 ? 0.307 1.349 -18.619 1.00 66.94 92 SER A O 1
ATOM 740 N N . THR A 1 93 ? 1.565 -0.311 -17.744 1.00 74.06 93 THR A N 1
ATOM 741 C CA . THR A 1 93 ? 2.488 0.549 -17.028 1.00 74.06 93 THR A CA 1
ATOM 742 C C . THR A 1 93 ? 3.314 1.402 -17.982 1.00 74.06 93 THR A C 1
ATOM 744 O O . THR A 1 93 ? 3.418 2.618 -17.807 1.00 74.06 93 THR A O 1
ATOM 747 N N . LEU A 1 94 ? 3.853 0.780 -19.031 1.00 77.12 94 LEU A N 1
ATOM 748 C CA . LEU A 1 94 ? 4.668 1.451 -20.044 1.00 77.12 94 LEU A CA 1
ATOM 749 C C . LEU A 1 94 ? 3.856 2.464 -20.854 1.00 77.12 94 LEU A C 1
ATOM 751 O O . LEU A 1 94 ? 4.296 3.599 -21.040 1.00 77.12 94 LEU A O 1
ATOM 755 N N . LEU A 1 95 ? 2.642 2.093 -21.268 1.00 70.31 95 LEU A N 1
ATOM 756 C CA . LEU A 1 95 ? 1.727 2.997 -21.970 1.00 70.31 95 LEU A CA 1
ATOM 757 C C . LEU A 1 95 ? 1.308 4.183 -21.089 1.00 70.31 95 LEU A C 1
ATOM 759 O O . LEU A 1 95 ? 1.253 5.317 -21.566 1.00 70.31 95 LEU A O 1
ATOM 763 N N . SER A 1 96 ? 1.052 3.943 -19.799 1.00 65.94 96 SER A N 1
ATOM 764 C CA . SER A 1 96 ? 0.704 5.004 -18.846 1.00 65.94 96 SER A CA 1
ATOM 765 C C . SER A 1 96 ? 1.881 5.950 -18.604 1.00 65.94 96 SER A C 1
ATOM 767 O O . SER A 1 96 ? 1.699 7.165 -18.641 1.00 65.94 96 SER A O 1
ATOM 769 N N . GLY A 1 97 ? 3.095 5.419 -18.433 1.00 70.06 97 GLY A N 1
ATOM 770 C CA . GLY A 1 97 ? 4.313 6.221 -18.306 1.00 70.06 97 GLY A CA 1
ATOM 771 C C . GLY A 1 97 ? 4.583 7.082 -19.543 1.00 70.06 97 GLY A C 1
ATOM 772 O O . GLY A 1 97 ? 4.848 8.276 -19.410 1.00 70.06 97 GLY A O 1
ATOM 773 N N . ALA A 1 98 ? 4.434 6.514 -20.744 1.00 68.81 98 ALA A N 1
ATOM 774 C CA . ALA A 1 98 ? 4.594 7.243 -22.002 1.00 68.81 98 ALA A CA 1
ATOM 775 C C . ALA A 1 98 ? 3.579 8.393 -22.138 1.00 68.81 98 ALA A C 1
ATOM 777 O O . ALA A 1 98 ? 3.966 9.527 -22.426 1.00 68.81 98 ALA A O 1
ATOM 778 N N . GLY A 1 99 ? 2.295 8.132 -21.861 1.00 61.81 99 GLY A N 1
ATOM 779 C CA . GLY A 1 99 ? 1.257 9.168 -21.875 1.00 61.81 99 GLY A CA 1
ATOM 780 C C . GLY A 1 99 ? 1.484 10.257 -20.817 1.00 61.81 99 GLY A C 1
ATOM 781 O O . GLY A 1 99 ? 1.260 11.441 -21.077 1.00 61.81 99 GLY A O 1
ATOM 782 N N . GLY A 1 100 ? 1.979 9.874 -19.637 1.00 62.06 100 GLY A N 1
ATOM 783 C CA . GLY A 1 100 ? 2.373 10.788 -18.566 1.00 62.06 100 GLY A CA 1
ATOM 784 C C . GLY A 1 100 ? 3.497 11.738 -18.970 1.00 62.06 100 GLY A C 1
ATOM 785 O O . GLY A 1 100 ? 3.329 12.957 -18.903 1.00 62.06 100 GLY A O 1
ATOM 786 N N . ALA A 1 101 ? 4.611 11.187 -19.455 1.00 65.94 101 ALA A N 1
ATOM 787 C CA . ALA A 1 101 ? 5.793 11.949 -19.856 1.00 65.94 101 ALA A CA 1
ATOM 788 C C . ALA A 1 101 ? 5.485 12.964 -20.970 1.00 65.94 101 ALA A C 1
ATOM 790 O O . ALA A 1 101 ? 5.896 14.123 -20.903 1.00 65.94 101 ALA A O 1
ATOM 791 N N . GLN A 1 102 ? 4.691 12.569 -21.968 1.00 62.06 102 GLN A N 1
ATOM 792 C CA . GLN A 1 102 ? 4.264 13.475 -23.035 1.00 62.06 102 GLN A CA 1
ATOM 793 C C . GLN A 1 102 ? 3.391 14.610 -22.517 1.00 62.06 102 GLN A C 1
ATOM 795 O O . GLN A 1 102 ? 3.593 15.774 -22.863 1.00 62.06 102 GLN A O 1
ATOM 800 N N . LYS A 1 103 ? 2.437 14.291 -21.640 1.00 58.50 103 LYS A N 1
ATOM 801 C CA . LYS A 1 103 ? 1.541 15.290 -21.065 1.00 58.50 103 LYS A CA 1
ATOM 802 C C . LYS A 1 103 ? 2.269 16.234 -20.118 1.00 58.50 103 LYS A C 1
ATOM 804 O O . LYS A 1 103 ? 1.871 17.396 -20.045 1.00 58.50 103 LYS A O 1
ATOM 809 N N . ALA A 1 104 ? 3.312 15.770 -19.430 1.00 59.66 104 ALA A N 1
ATOM 810 C CA . ALA A 1 104 ? 4.207 16.601 -18.635 1.00 59.66 104 ALA A CA 1
ATOM 811 C C . ALA A 1 104 ? 5.019 17.561 -19.521 1.00 59.66 104 ALA A C 1
ATOM 813 O O . ALA A 1 104 ? 5.079 18.751 -19.209 1.00 59.66 104 ALA A O 1
ATOM 814 N N . ASN A 1 105 ? 5.549 17.077 -20.651 1.00 57.97 105 ASN A N 1
ATOM 815 C CA . ASN A 1 105 ? 6.305 17.886 -21.613 1.00 57.97 105 ASN A CA 1
ATOM 816 C C . ASN A 1 105 ? 5.417 18.933 -22.322 1.00 57.97 105 ASN A C 1
ATOM 818 O O . ASN A 1 105 ? 5.786 20.096 -22.455 1.00 57.97 105 ASN A O 1
ATOM 822 N N . TYR A 1 106 ? 4.177 18.566 -22.663 1.00 48.59 106 TYR A N 1
ATOM 823 C CA . TYR A 1 106 ? 3.190 19.467 -23.274 1.00 48.59 106 TYR A CA 1
ATOM 824 C C . TYR A 1 106 ? 2.707 20.589 -22.323 1.00 48.59 106 TYR A C 1
ATOM 826 O O . TYR A 1 106 ? 2.111 21.568 -22.768 1.00 48.59 106 TYR A O 1
ATOM 834 N N . ASN A 1 107 ? 2.916 20.485 -21.000 1.00 49.12 107 ASN A N 1
ATOM 835 C CA . ASN A 1 107 ? 2.174 21.283 -20.012 1.00 49.12 107 ASN A CA 1
ATOM 836 C C . ASN A 1 107 ? 2.996 21.939 -18.894 1.00 49.12 107 ASN A C 1
ATOM 838 O O . ASN A 1 107 ? 2.559 21.943 -17.737 1.00 49.12 107 ASN A O 1
ATOM 842 N N . ASN A 1 108 ? 4.068 22.658 -19.221 1.00 52.19 108 ASN A N 1
ATOM 843 C CA . ASN A 1 108 ? 4.609 23.630 -18.258 1.00 52.19 108 ASN A CA 1
ATOM 844 C C . ASN A 1 108 ? 3.565 24.706 -17.844 1.00 52.19 108 ASN A C 1
ATOM 846 O O . ASN A 1 108 ? 3.610 25.177 -16.714 1.00 52.19 108 ASN A O 1
ATOM 850 N N . ASN A 1 109 ? 2.530 24.977 -18.663 1.00 45.28 109 ASN A N 1
ATOM 851 C CA . ASN A 1 109 ? 1.431 25.921 -18.354 1.00 45.28 109 ASN A CA 1
ATOM 852 C C . ASN A 1 109 ? 0.117 25.295 -17.812 1.00 45.28 109 ASN A C 1
ATOM 854 O O . ASN A 1 109 ? -0.779 26.014 -17.376 1.00 45.28 109 ASN A O 1
ATOM 858 N N . LYS A 1 110 ? -0.060 23.963 -17.820 1.00 48.66 110 LYS A N 1
ATOM 859 C CA . LYS A 1 110 ? -1.306 23.287 -17.353 1.00 48.66 110 LYS A CA 1
ATOM 860 C C . LYS A 1 110 ? -1.153 22.590 -16.001 1.00 48.66 110 LYS A C 1
ATOM 862 O O . LYS A 1 110 ? -2.174 22.242 -15.407 1.00 48.66 110 LYS A O 1
ATOM 867 N N . ARG A 1 111 ? 0.071 22.451 -15.474 1.00 49.59 111 ARG A N 1
ATOM 868 C CA . ARG A 1 111 ? 0.308 22.069 -14.067 1.00 49.59 111 ARG A CA 1
ATOM 869 C C . ARG A 1 111 ? -0.461 22.984 -13.107 1.00 49.59 111 ARG A C 1
ATOM 871 O O . ARG A 1 111 ? -1.070 22.501 -12.161 1.00 49.59 111 ARG A O 1
ATOM 878 N N . GLU A 1 112 ? -0.576 24.268 -13.442 1.00 51.06 112 GLU A N 1
ATOM 879 C CA . GLU A 1 112 ? -1.397 25.243 -12.715 1.00 51.06 112 GLU A CA 1
ATOM 880 C C . GLU A 1 112 ? -2.912 24.940 -12.781 1.00 51.06 112 GLU A C 1
ATOM 882 O O . GLU A 1 112 ? -3.635 25.130 -11.803 1.00 51.06 112 GLU A O 1
ATOM 887 N N . LYS A 1 113 ? -3.417 24.413 -13.908 1.00 51.59 113 LYS A N 1
ATOM 888 C CA . LYS A 1 113 ? -4.827 24.003 -14.058 1.00 51.59 113 LYS A CA 1
ATOM 889 C C . LYS A 1 113 ? -5.135 22.699 -13.322 1.00 51.59 113 LYS A C 1
ATOM 891 O O . LYS A 1 113 ? -6.195 22.603 -12.715 1.00 51.59 113 LYS A O 1
ATOM 896 N N . LEU A 1 114 ? -4.215 21.730 -13.326 1.00 47.72 114 LEU A N 1
ATOM 897 C CA . LEU A 1 114 ? -4.343 20.507 -12.525 1.00 47.72 114 LEU A CA 1
ATOM 898 C C . LEU A 1 114 ? -4.348 20.838 -11.027 1.00 47.72 114 LEU A C 1
ATOM 900 O O . LEU A 1 114 ? -5.162 20.302 -10.286 1.00 47.72 114 LEU A O 1
ATOM 904 N N . TYR A 1 115 ? -3.517 21.790 -10.599 1.00 52.44 115 TYR A N 1
ATOM 905 C CA . TYR A 1 115 ? -3.514 22.295 -9.226 1.00 52.44 115 TYR A CA 1
ATOM 906 C C . TYR A 1 115 ? -4.860 22.933 -8.841 1.00 52.44 115 TYR A C 1
ATOM 908 O O . TYR A 1 115 ? -5.404 22.653 -7.775 1.00 52.44 115 TYR A O 1
ATOM 916 N N . LYS A 1 116 ? -5.443 23.743 -9.738 1.00 52.50 116 LYS A N 1
ATOM 917 C CA . LYS A 1 116 ? -6.783 24.336 -9.563 1.00 52.50 116 LYS A CA 1
ATOM 918 C C . LYS A 1 116 ? -7.894 23.276 -9.528 1.00 52.50 116 LYS A C 1
ATOM 920 O O . LYS A 1 116 ? -8.811 23.405 -8.726 1.00 52.50 116 LYS A O 1
ATOM 925 N N . PHE A 1 117 ? -7.785 22.226 -10.341 1.00 48.91 117 PHE A N 1
ATOM 926 C CA . PHE A 1 117 ? -8.721 21.099 -10.369 1.00 48.91 117 PHE A CA 1
ATOM 927 C C . PHE A 1 117 ? -8.634 20.236 -9.103 1.00 48.91 117 PHE A C 1
ATOM 929 O O . PHE A 1 117 ? -9.644 19.959 -8.480 1.00 48.91 117 PHE A O 1
ATOM 936 N N . LEU A 1 118 ? -7.442 19.855 -8.640 1.00 46.75 118 LEU A N 1
ATOM 937 C CA . LEU A 1 118 ? -7.300 19.058 -7.412 1.00 46.75 118 LEU A CA 1
ATOM 938 C C . LEU A 1 118 ? -7.763 19.835 -6.170 1.00 46.75 118 LEU A C 1
ATOM 940 O O . LEU A 1 118 ? -8.405 19.274 -5.282 1.00 46.75 118 LEU A O 1
ATOM 944 N N . LYS A 1 119 ? -7.530 21.152 -6.152 1.00 49.56 119 LYS A N 1
ATOM 945 C CA . LYS A 1 119 ? -8.059 22.059 -5.127 1.00 49.56 119 LYS A CA 1
ATOM 946 C C . LYS A 1 119 ? -9.593 22.137 -5.142 1.00 49.56 119 LYS A C 1
ATOM 948 O O . LYS A 1 119 ? -10.185 22.321 -4.083 1.00 49.56 119 LYS A O 1
ATOM 953 N N . SER A 1 120 ? -10.250 21.952 -6.295 1.00 49.44 120 SER A N 1
ATOM 954 C CA . SER A 1 120 ? -11.721 21.932 -6.372 1.00 49.44 120 SER A CA 1
ATOM 955 C C . SER A 1 120 ? -12.359 20.664 -5.789 1.00 49.44 120 SER A C 1
ATOM 957 O O . SER A 1 120 ? -13.568 20.648 -5.601 1.00 49.44 120 SER A O 1
ATOM 959 N N . TYR A 1 121 ? -11.568 19.636 -5.459 1.00 40.06 121 TYR A N 1
ATOM 960 C CA . TYR A 1 121 ? -12.011 18.441 -4.723 1.00 40.06 121 TYR A CA 1
ATOM 961 C C . TYR A 1 121 ? -11.695 18.504 -3.216 1.00 40.06 121 TYR A C 1
ATOM 963 O O . TYR A 1 121 ? -11.775 17.493 -2.527 1.00 40.06 121 TYR A O 1
ATOM 971 N N . GLY A 1 122 ? -11.321 19.674 -2.683 1.00 44.69 122 GLY A N 1
ATOM 972 C CA . GLY A 1 122 ? -11.108 19.868 -1.242 1.00 44.69 122 GLY A CA 1
ATOM 973 C C . GLY A 1 122 ? -9.765 19.361 -0.704 1.00 44.69 122 GLY A C 1
ATOM 974 O O . GLY A 1 122 ? -9.547 19.388 0.505 1.00 44.69 122 GLY A O 1
ATOM 975 N N . LEU A 1 123 ? -8.841 18.940 -1.575 1.00 44.19 123 LEU A N 1
ATOM 976 C CA . LEU A 1 123 ? -7.492 18.545 -1.168 1.00 44.19 123 LEU A CA 1
ATOM 977 C C . LEU A 1 123 ? -6.687 19.775 -0.726 1.00 44.19 123 LEU A C 1
ATOM 979 O O . LEU A 1 123 ? -6.536 20.756 -1.461 1.00 44.19 123 LEU A O 1
ATOM 983 N N . ASN A 1 124 ? -6.168 19.724 0.499 1.00 46.31 124 ASN A N 1
ATOM 984 C CA . ASN A 1 124 ? -5.439 20.824 1.116 1.00 46.31 124 ASN A CA 1
ATOM 985 C C . ASN A 1 124 ? -4.043 20.976 0.467 1.00 46.31 124 ASN A C 1
ATOM 987 O O . ASN A 1 124 ? -3.319 20.009 0.228 1.00 46.31 124 ASN A O 1
ATOM 991 N N . VAL A 1 125 ? -3.652 22.225 0.197 1.00 42.19 125 VAL A N 1
ATOM 992 C CA . VAL A 1 125 ? -2.387 22.612 -0.460 1.00 42.19 125 VAL A CA 1
ATOM 993 C C . VAL A 1 125 ? -1.142 22.095 0.278 1.00 42.19 125 VAL A C 1
ATOM 995 O O . VAL A 1 125 ? -0.168 21.733 -0.365 1.00 42.19 125 VAL A O 1
ATOM 998 N N . GLY A 1 126 ? -1.186 21.978 1.603 1.00 43.09 126 GLY A N 1
ATOM 999 C CA . GLY A 1 126 ? -0.175 21.342 2.452 1.00 43.09 126 GLY A CA 1
ATOM 1000 C C . GLY A 1 126 ? -0.114 19.809 2.356 1.00 43.09 126 GLY A C 1
ATOM 1001 O O . GLY A 1 126 ? 0.970 19.252 2.501 1.00 43.09 126 GLY A O 1
ATOM 1002 N N . GLN A 1 127 ? -1.217 19.115 2.045 1.00 46.12 127 GLN A N 1
ATOM 1003 C CA . GLN A 1 127 ? -1.188 17.682 1.699 1.00 46.12 127 GLN A CA 1
ATOM 1004 C C . GLN A 1 127 ? -0.541 17.484 0.323 1.00 46.12 127 GLN A C 1
ATOM 1006 O O . GLN A 1 127 ? 0.341 16.644 0.169 1.00 46.12 127 GLN A O 1
ATOM 1011 N N . LEU A 1 128 ? -0.892 18.332 -0.648 1.00 42.78 128 LEU A N 1
ATOM 1012 C CA . LEU A 1 128 ? -0.285 18.338 -1.983 1.00 42.78 128 LEU A CA 1
ATOM 1013 C C . LEU A 1 128 ? 1.198 18.757 -1.956 1.00 42.78 128 LEU A C 1
ATOM 1015 O O . LEU A 1 128 ? 1.993 18.186 -2.692 1.00 42.78 128 LEU A O 1
ATOM 1019 N N . LEU A 1 129 ? 1.595 19.696 -1.088 1.00 37.81 129 LEU A N 1
ATOM 1020 C CA . LEU A 1 129 ? 2.988 20.132 -0.900 1.00 37.81 129 LEU A CA 1
ATOM 1021 C C . LEU A 1 129 ? 3.837 19.121 -0.124 1.00 37.81 129 LEU A C 1
ATOM 1023 O O . LEU A 1 129 ? 5.008 18.972 -0.455 1.00 37.81 129 LEU A O 1
ATOM 1027 N N . LYS A 1 130 ? 3.273 18.364 0.831 1.00 40.12 130 LYS A N 1
ATOM 1028 C CA . LYS A 1 130 ? 3.975 17.219 1.446 1.00 40.12 130 LYS A CA 1
ATOM 1029 C C . LYS A 1 130 ? 4.293 16.125 0.418 1.00 40.12 130 LYS A C 1
ATOM 1031 O O . LYS A 1 130 ? 5.376 15.553 0.485 1.00 40.12 130 LYS A O 1
ATOM 1036 N N . PHE A 1 131 ? 3.419 15.919 -0.572 1.00 37.19 131 PHE A N 1
ATOM 1037 C CA . PHE A 1 131 ? 3.687 15.094 -1.762 1.00 37.19 131 PHE A CA 1
ATOM 1038 C C . PHE A 1 131 ? 4.711 15.716 -2.733 1.00 37.19 131 PHE A C 1
ATOM 1040 O O . PHE A 1 131 ? 5.323 14.994 -3.511 1.00 37.19 131 PHE A O 1
ATOM 1047 N N . TYR A 1 132 ? 4.886 17.040 -2.714 1.00 35.84 132 TYR A N 1
ATOM 1048 C CA . TYR A 1 132 ? 5.730 17.786 -3.658 1.00 35.84 132 TYR A CA 1
ATOM 1049 C C . TYR A 1 132 ? 7.162 18.021 -3.147 1.00 35.84 132 TYR A C 1
ATOM 1051 O O . TYR A 1 132 ? 8.087 18.142 -3.943 1.00 35.84 132 TYR A O 1
ATOM 1059 N N . GLN A 1 133 ? 7.345 18.134 -1.826 1.00 33.50 133 GLN A N 1
ATOM 1060 C CA . GLN A 1 133 ? 8.612 18.522 -1.191 1.00 33.50 133 GLN A CA 1
ATOM 1061 C C . GLN A 1 133 ? 9.440 17.336 -0.676 1.00 33.50 133 GLN A C 1
ATOM 1063 O O . GLN A 1 133 ? 10.621 17.513 -0.385 1.00 33.50 133 GLN A O 1
ATOM 1068 N N . THR A 1 134 ? 8.874 16.128 -0.604 1.00 33.09 134 THR A N 1
ATOM 1069 C CA . THR A 1 134 ? 9.646 14.911 -0.316 1.00 33.09 134 THR A CA 1
ATOM 1070 C C . THR A 1 134 ? 10.081 14.237 -1.619 1.00 33.09 134 THR A C 1
ATOM 1072 O O . THR A 1 134 ? 9.409 13.369 -2.164 1.00 33.09 134 THR A O 1
ATOM 1075 N N . ASP A 1 135 ? 11.252 14.674 -2.085 1.00 36.12 135 ASP A N 1
ATOM 1076 C CA . ASP A 1 135 ? 12.070 14.135 -3.173 1.00 36.12 135 ASP A CA 1
ATOM 1077 C C . ASP A 1 135 ? 11.531 14.244 -4.614 1.00 36.12 135 ASP A C 1
ATOM 1079 O O . ASP A 1 135 ? 10.410 13.866 -4.949 1.00 36.12 135 ASP A O 1
ATOM 1083 N N . LEU A 1 136 ? 12.450 14.596 -5.525 1.00 35.66 136 LEU A N 1
ATOM 1084 C CA . LEU A 1 136 ? 12.395 14.482 -6.996 1.00 35.66 136 LEU A CA 1
ATOM 1085 C C . LEU A 1 136 ? 11.889 13.119 -7.554 1.00 35.66 136 LEU A C 1
ATOM 1087 O O . LEU A 1 136 ? 11.793 12.943 -8.768 1.00 35.66 136 LEU A O 1
ATOM 1091 N N . LYS A 1 137 ? 11.539 12.159 -6.691 1.00 39.88 137 LYS A N 1
ATOM 1092 C CA . LYS A 1 137 ? 11.199 10.756 -6.962 1.00 39.88 137 LYS A CA 1
ATOM 1093 C C . LYS A 1 137 ? 9.687 10.478 -7.089 1.00 39.88 137 LYS A C 1
ATOM 1095 O O . LYS A 1 137 ? 9.320 9.358 -7.439 1.00 39.88 137 LYS A O 1
ATOM 1100 N N . ILE A 1 138 ? 8.802 11.455 -6.831 1.00 42.31 138 ILE A N 1
ATOM 1101 C CA . ILE A 1 138 ? 7.327 11.303 -6.946 1.00 42.31 138 ILE A CA 1
ATOM 1102 C C . ILE A 1 138 ? 6.777 11.660 -8.345 1.00 42.31 138 ILE A C 1
ATOM 1104 O O . ILE A 1 138 ? 5.654 11.277 -8.675 1.00 42.31 138 ILE A O 1
ATOM 1108 N N . ASN A 1 139 ? 7.568 12.283 -9.230 1.00 45.66 139 ASN A N 1
ATOM 1109 C CA . ASN A 1 139 ? 7.110 12.611 -10.593 1.00 45.66 139 ASN A CA 1
ATOM 1110 C C . ASN A 1 139 ? 6.669 11.370 -11.390 1.00 45.66 139 ASN A C 1
ATOM 1112 O O . ASN A 1 139 ? 5.676 11.429 -12.103 1.00 45.66 139 ASN A O 1
ATOM 1116 N N . VAL A 1 140 ? 7.312 10.217 -11.169 1.00 42.22 140 VAL A N 1
ATOM 1117 C CA . VAL A 1 140 ? 6.938 8.937 -11.798 1.00 42.22 140 VAL A CA 1
ATOM 1118 C C . VAL A 1 140 ? 5.489 8.550 -11.480 1.00 42.22 140 VAL A C 1
ATOM 1120 O O . VAL A 1 140 ? 4.752 8.157 -12.376 1.00 42.22 140 VAL A O 1
ATOM 1123 N N . GLY A 1 141 ? 5.058 8.680 -10.219 1.00 43.94 141 GLY A N 1
ATOM 1124 C CA . GLY A 1 141 ? 3.706 8.300 -9.794 1.00 43.94 141 GLY A CA 1
ATOM 1125 C C . GLY A 1 141 ? 2.632 9.266 -10.293 1.00 43.94 141 GLY A C 1
ATOM 1126 O O . GLY A 1 141 ? 1.533 8.841 -10.647 1.00 43.94 141 GLY A O 1
ATOM 1127 N N . LEU A 1 142 ? 2.958 10.559 -10.370 1.00 45.91 142 LEU A N 1
ATOM 1128 C CA . LEU A 1 142 ? 2.046 11.574 -10.891 1.00 45.91 142 LEU A CA 1
ATOM 1129 C C . LEU A 1 142 ? 1.890 11.464 -12.414 1.00 45.91 142 LEU A C 1
ATOM 1131 O O . LEU A 1 142 ? 0.764 11.481 -12.904 1.00 45.91 142 LEU A O 1
ATOM 1135 N N . ASP A 1 143 ? 2.989 11.288 -13.151 1.00 48.91 143 ASP A N 1
ATOM 1136 C CA . ASP A 1 143 ? 2.975 11.083 -14.603 1.00 48.91 143 ASP A CA 1
ATOM 1137 C C . ASP A 1 143 ? 2.216 9.794 -14.954 1.00 48.91 143 ASP A C 1
ATOM 1139 O O . ASP A 1 143 ? 1.352 9.792 -15.832 1.00 48.91 143 ASP A O 1
ATOM 1143 N N . TYR A 1 144 ? 2.438 8.724 -14.188 1.00 49.94 144 TYR A N 1
ATOM 1144 C CA . TYR A 1 144 ? 1.711 7.465 -14.309 1.00 49.94 144 TYR A CA 1
ATOM 1145 C C . TYR A 1 144 ? 0.197 7.615 -14.092 1.00 49.94 144 TYR A C 1
ATOM 1147 O O . TYR A 1 144 ? -0.605 7.159 -14.910 1.00 49.94 144 TYR A O 1
ATOM 1155 N N . LEU A 1 145 ? -0.210 8.298 -13.017 1.00 45.09 145 LEU A N 1
ATOM 1156 C CA . LEU A 1 145 ? -1.617 8.562 -12.707 1.00 45.09 145 LEU A CA 1
ATOM 1157 C C . LEU A 1 145 ? -2.276 9.442 -13.781 1.00 45.09 145 LEU A C 1
ATOM 1159 O O . LEU A 1 145 ? -3.405 9.183 -14.197 1.00 45.09 145 LEU A O 1
ATOM 1163 N N . ILE A 1 146 ? -1.561 10.458 -14.274 1.00 50.12 146 ILE A N 1
ATOM 1164 C CA . ILE A 1 146 ? -2.005 11.307 -15.385 1.00 50.12 146 ILE A CA 1
ATOM 1165 C C . ILE A 1 146 ? -2.185 10.473 -16.663 1.00 50.12 146 ILE A C 1
ATOM 1167 O O . ILE A 1 146 ? -3.169 10.678 -17.381 1.00 50.12 146 ILE A O 1
ATOM 1171 N N . GLY A 1 147 ? -1.286 9.527 -16.937 1.00 48.91 147 GLY A N 1
ATOM 1172 C CA . GLY A 1 147 ? -1.385 8.580 -18.048 1.00 48.91 147 GLY A CA 1
ATOM 1173 C C . GLY A 1 147 ? -2.607 7.667 -17.943 1.00 48.91 147 GLY A C 1
ATOM 1174 O O . GLY A 1 147 ? -3.407 7.613 -18.878 1.00 48.91 147 GLY A O 1
ATOM 1175 N N . LEU A 1 148 ? -2.817 7.036 -16.783 1.00 47.50 148 LEU A N 1
ATOM 1176 C CA . LEU A 1 148 ? -3.985 6.189 -16.503 1.00 47.50 148 LEU A CA 1
ATOM 1177 C C . LEU A 1 148 ? -5.309 6.935 -16.707 1.00 47.50 148 LEU A C 1
ATOM 1179 O O . LEU A 1 148 ? -6.214 6.438 -17.383 1.00 47.50 148 LEU A O 1
ATOM 1183 N N . LEU A 1 149 ? -5.418 8.144 -16.150 1.00 40.06 149 LEU A N 1
ATOM 1184 C CA . LEU A 1 149 ? -6.610 8.980 -16.292 1.00 40.06 149 LEU A CA 1
ATOM 1185 C C . LEU A 1 149 ? -6.826 9.404 -17.753 1.00 40.06 149 LEU A C 1
ATOM 1187 O O . LEU A 1 149 ? -7.958 9.427 -18.226 1.00 40.06 149 LEU A O 1
ATOM 1191 N N . SER A 1 150 ? -5.758 9.691 -18.499 1.00 43.59 150 SER A N 1
ATOM 1192 C CA . SER A 1 150 ? -5.865 10.096 -19.910 1.00 43.59 150 SER A CA 1
ATOM 1193 C C . SER A 1 150 ? -6.265 8.930 -20.823 1.00 43.59 150 SER A C 1
ATOM 1195 O O . SER A 1 150 ? -7.072 9.125 -21.731 1.00 43.59 150 SER A O 1
ATOM 1197 N N . ASN A 1 151 ? -5.777 7.716 -20.542 1.00 42.16 151 ASN A N 1
ATOM 1198 C CA . ASN A 1 151 ? -6.133 6.493 -21.268 1.00 42.16 151 ASN A CA 1
ATOM 1199 C C . ASN A 1 151 ? -7.610 6.111 -21.039 1.00 42.16 151 ASN A C 1
ATOM 1201 O O . ASN A 1 151 ? -8.336 5.815 -21.983 1.00 42.16 151 ASN A O 1
ATOM 1205 N N . LYS A 1 152 ? -8.101 6.227 -19.795 1.00 39.88 152 LYS A N 1
ATOM 1206 C CA . LYS A 1 152 ? -9.508 5.959 -19.440 1.00 39.88 152 LYS A CA 1
ATOM 1207 C C . LYS A 1 152 ? -10.506 6.924 -20.096 1.00 39.88 152 LYS A C 1
ATOM 1209 O O . LYS A 1 152 ? -11.655 6.551 -20.315 1.00 39.88 152 LYS A O 1
ATOM 1214 N N . HIS A 1 153 ? -10.080 8.147 -20.405 1.00 38.22 153 HIS A N 1
ATOM 1215 C CA . HIS A 1 153 ? -10.930 9.180 -21.003 1.00 38.22 153 HIS A CA 1
ATOM 1216 C C . HIS A 1 153 ? -10.689 9.395 -22.507 1.00 38.22 153 HIS A C 1
ATOM 1218 O O . HIS A 1 153 ? -11.248 10.331 -23.070 1.00 38.22 153 HIS A O 1
ATOM 1224 N N . GLY A 1 154 ? -9.886 8.545 -23.161 1.00 37.91 154 GLY A N 1
ATOM 1225 C CA . GLY A 1 154 ? -9.665 8.607 -24.611 1.00 37.91 154 GLY A CA 1
ATOM 1226 C C . GLY A 1 154 ? -8.936 9.868 -25.089 1.00 37.91 154 GLY A C 1
ATOM 1227 O O . GLY A 1 154 ? -9.144 10.292 -26.217 1.00 37.91 154 GLY A O 1
ATOM 1228 N N . VAL A 1 155 ? -8.106 10.484 -24.238 1.00 39.84 155 VAL A N 1
ATOM 1229 C CA . VAL A 1 155 ? -7.435 11.777 -24.508 1.00 39.84 155 VAL A CA 1
ATOM 1230 C C . VAL A 1 155 ? -5.943 11.591 -24.821 1.00 39.84 155 VAL A C 1
ATOM 1232 O O . VAL A 1 155 ? -5.120 12.439 -24.478 1.00 39.84 155 VAL A O 1
ATOM 1235 N N . LEU A 1 156 ? -5.560 10.447 -25.389 1.00 39.16 156 LEU A N 1
ATOM 1236 C CA . LEU A 1 156 ? -4.217 10.287 -25.944 1.00 39.16 156 LEU A CA 1
ATOM 1237 C C . LEU A 1 156 ? -4.231 10.884 -27.351 1.00 39.16 156 LEU A C 1
ATOM 1239 O O . LEU A 1 156 ? -5.067 10.502 -28.164 1.00 39.16 156 LEU A O 1
ATOM 1243 N N . ASP A 1 157 ? -3.347 11.853 -27.571 1.00 38.47 157 ASP A N 1
ATOM 1244 C CA . ASP A 1 157 ? -3.128 12.495 -28.864 1.00 38.47 157 ASP A CA 1
ATOM 1245 C C . ASP A 1 157 ? -2.734 11.444 -29.915 1.00 38.47 157 ASP A C 1
ATOM 1247 O O . ASP A 1 157 ? -2.062 1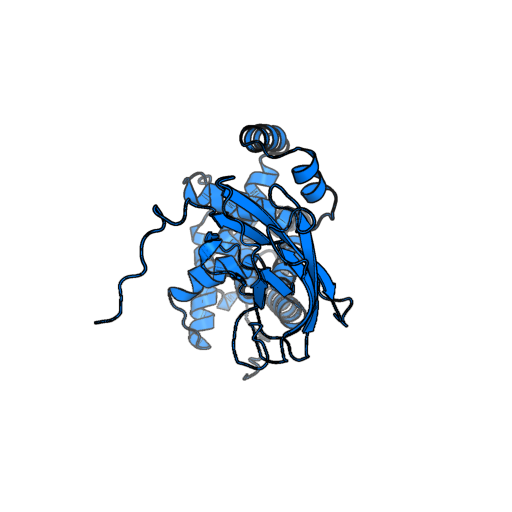0.456 -29.594 1.00 38.47 157 ASP A O 1
ATOM 1251 N N . GLU A 1 158 ? -3.151 11.666 -31.159 1.00 40.47 158 GLU A N 1
ATOM 1252 C CA . GLU A 1 158 ? -2.975 10.757 -32.303 1.00 40.47 158 GLU A CA 1
ATOM 1253 C C . GLU A 1 158 ? -1.489 10.543 -32.677 1.00 40.47 158 GLU A C 1
ATOM 1255 O O . GLU A 1 158 ? -1.160 9.639 -33.441 1.00 40.47 158 GLU A O 1
ATOM 1260 N N . ASP A 1 159 ? -0.578 11.303 -32.060 1.00 42.06 159 ASP A N 1
ATOM 1261 C CA . ASP A 1 159 ? 0.872 11.272 -32.287 1.00 42.06 159 ASP A CA 1
ATOM 1262 C C . ASP A 1 159 ? 1.630 10.190 -31.489 1.00 42.06 159 ASP A C 1
ATOM 1264 O O . ASP A 1 159 ? 2.847 10.014 -31.649 1.00 42.06 159 ASP A O 1
ATOM 1268 N N . ILE A 1 160 ? 0.948 9.430 -30.621 1.00 47.00 160 ILE A N 1
ATOM 1269 C CA . ILE A 1 160 ? 1.499 8.157 -30.143 1.00 47.00 160 ILE A CA 1
ATOM 1270 C C . ILE A 1 160 ? 1.161 7.093 -31.168 1.00 47.00 160 ILE A C 1
ATOM 1272 O O . ILE A 1 160 ? 0.025 6.625 -31.250 1.00 47.00 160 ILE A O 1
ATOM 1276 N N . ASP A 1 161 ? 2.194 6.607 -31.845 1.00 56.75 161 ASP A N 1
ATOM 1277 C CA . ASP A 1 161 ? 2.120 5.373 -32.610 1.00 56.75 161 ASP A CA 1
ATOM 1278 C C . ASP A 1 161 ? 2.033 4.193 -31.619 1.00 56.75 161 ASP A C 1
ATOM 1280 O O . ASP A 1 161 ? 2.984 3.451 -31.376 1.00 56.75 161 ASP A O 1
ATOM 1284 N N . ARG A 1 162 ? 0.880 4.076 -30.944 1.00 54.94 162 ARG A N 1
ATOM 1285 C CA . ARG A 1 162 ? 0.512 3.051 -29.950 1.00 54.94 162 ARG A CA 1
ATOM 1286 C C . ARG A 1 162 ? 0.812 1.660 -30.496 1.00 54.94 162 ARG A C 1
ATOM 1288 O O . ARG A 1 162 ? 1.182 0.768 -29.740 1.00 54.94 162 ARG A O 1
ATOM 1295 N N . GLN A 1 163 ? 0.694 1.526 -31.813 1.00 54.31 163 GLN A N 1
ATOM 1296 C CA . GLN A 1 163 ? 1.104 0.385 -32.614 1.00 54.31 163 GLN A CA 1
ATOM 1297 C C . GLN A 1 163 ? 2.576 0.008 -32.388 1.00 54.31 163 GLN A C 1
ATOM 1299 O O . GLN A 1 163 ? 2.839 -1.161 -32.169 1.00 54.31 163 GLN A O 1
ATOM 1304 N N . GLN A 1 164 ? 3.524 0.951 -32.345 1.00 53.47 164 GLN A N 1
ATOM 1305 C CA . GLN A 1 164 ? 4.962 0.679 -32.151 1.00 53.47 164 GLN A CA 1
ATOM 1306 C C . GLN A 1 164 ? 5.300 0.241 -30.726 1.00 53.47 164 GLN A C 1
ATOM 1308 O O . GLN A 1 164 ? 6.142 -0.632 -30.526 1.00 53.47 164 GLN A O 1
ATOM 1313 N N . ILE A 1 165 ? 4.628 0.818 -29.725 1.00 49.22 165 ILE A N 1
ATOM 1314 C CA . ILE A 1 165 ? 4.797 0.392 -28.328 1.00 49.22 165 ILE A CA 1
ATOM 1315 C C . ILE A 1 165 ? 4.220 -1.017 -28.154 1.00 49.22 165 ILE A C 1
ATOM 1317 O O . ILE A 1 165 ? 4.877 -1.889 -27.590 1.00 49.22 165 ILE A O 1
ATOM 1321 N N . LEU A 1 166 ? 3.017 -1.260 -28.686 1.00 52.91 166 LEU A N 1
ATOM 1322 C CA . LEU A 1 166 ? 2.401 -2.588 -28.693 1.00 52.91 166 LEU A CA 1
ATOM 1323 C C . LEU A 1 166 ? 3.210 -3.592 -29.519 1.00 52.91 166 LEU A C 1
ATOM 1325 O O . LEU A 1 166 ? 3.299 -4.743 -29.119 1.00 52.91 166 LEU A O 1
ATOM 1329 N N . LEU A 1 167 ? 3.840 -3.170 -30.615 1.00 60.53 167 LEU A N 1
ATOM 1330 C CA . LEU A 1 167 ? 4.741 -3.997 -31.413 1.00 60.53 167 LEU A CA 1
ATOM 1331 C C . LEU A 1 167 ? 5.970 -4.397 -30.595 1.00 60.53 167 LEU A C 1
ATOM 1333 O O . LEU A 1 167 ? 6.287 -5.578 -30.543 1.00 60.53 167 LEU A O 1
ATOM 1337 N N . GLY A 1 168 ? 6.615 -3.457 -29.897 1.00 45.31 168 GLY A N 1
ATOM 1338 C CA . GLY A 1 168 ? 7.725 -3.765 -28.989 1.00 45.31 168 GLY A CA 1
ATOM 1339 C C . GLY A 1 168 ? 7.328 -4.732 -27.868 1.00 45.31 168 GLY A C 1
ATOM 1340 O O . GLY A 1 168 ? 8.070 -5.665 -27.570 1.00 45.31 168 GLY A O 1
ATOM 1341 N N . ILE A 1 169 ? 6.131 -4.563 -27.298 1.00 54.03 169 ILE A N 1
ATOM 1342 C CA . ILE A 1 169 ? 5.555 -5.482 -26.304 1.00 54.03 169 ILE A CA 1
ATOM 1343 C C . ILE A 1 169 ? 5.288 -6.862 -26.916 1.00 54.03 169 ILE A C 1
ATOM 1345 O O . ILE A 1 169 ? 5.638 -7.872 -26.317 1.00 54.03 169 ILE A O 1
ATOM 1349 N N . ASN A 1 170 ? 4.692 -6.927 -28.106 1.00 53.31 170 ASN A N 1
ATOM 1350 C CA . ASN A 1 170 ? 4.359 -8.182 -28.777 1.00 53.31 170 ASN A CA 1
ATOM 1351 C C . ASN A 1 170 ? 5.617 -8.945 -29.188 1.00 53.31 170 ASN A C 1
ATOM 1353 O O . ASN A 1 170 ? 5.687 -10.139 -28.940 1.00 53.31 170 ASN A O 1
ATOM 1357 N N . VAL A 1 171 ? 6.637 -8.265 -29.718 1.00 58.72 171 VAL A N 1
ATOM 1358 C CA . VAL A 1 171 ? 7.945 -8.867 -30.017 1.00 58.72 171 VAL A CA 1
ATOM 1359 C C . VAL A 1 171 ? 8.593 -9.393 -28.735 1.00 58.72 171 VAL A C 1
ATOM 1361 O O . VAL A 1 171 ? 9.087 -10.517 -28.711 1.00 58.72 171 VAL A O 1
ATOM 1364 N N . ALA A 1 172 ? 8.550 -8.627 -27.641 1.00 48.31 172 ALA A N 1
ATOM 1365 C CA . ALA A 1 172 ? 9.055 -9.086 -26.349 1.00 48.31 172 ALA A CA 1
ATOM 1366 C C . ALA A 1 172 ? 8.266 -10.293 -25.806 1.00 48.31 172 ALA A C 1
ATOM 1368 O O . ALA A 1 172 ? 8.869 -11.211 -25.253 1.00 48.31 172 ALA A O 1
ATOM 1369 N N . ASN A 1 173 ? 6.947 -10.334 -26.011 1.00 49.50 173 ASN A N 1
ATOM 1370 C CA . ASN A 1 173 ? 6.091 -11.460 -25.639 1.00 49.50 173 ASN A CA 1
ATOM 1371 C C . ASN A 1 173 ? 6.327 -12.689 -26.527 1.00 49.50 173 ASN A C 1
ATOM 1373 O O . ASN A 1 173 ? 6.434 -13.779 -25.994 1.00 49.50 173 ASN A O 1
ATOM 1377 N N . GLU A 1 174 ? 6.508 -12.542 -27.840 1.00 53.84 174 GLU A N 1
ATOM 1378 C CA . GLU A 1 174 ? 6.867 -13.637 -28.757 1.00 53.84 174 GLU A CA 1
ATOM 1379 C C . GLU A 1 174 ? 8.253 -14.213 -28.435 1.00 53.84 174 GLU A C 1
ATOM 1381 O O . GLU A 1 174 ? 8.485 -15.424 -28.530 1.00 53.84 174 GLU A O 1
ATOM 1386 N N . ILE A 1 175 ? 9.183 -13.349 -28.017 1.00 47.41 175 ILE A N 1
ATOM 1387 C CA . ILE A 1 175 ? 10.474 -13.766 -27.472 1.00 47.41 175 ILE A CA 1
ATOM 1388 C C . ILE A 1 175 ? 10.257 -14.492 -26.142 1.00 47.41 175 ILE A C 1
ATOM 1390 O O . ILE A 1 175 ? 10.841 -15.556 -25.970 1.00 47.41 175 ILE A O 1
ATOM 1394 N N . SER A 1 176 ? 9.399 -13.980 -25.251 1.00 42.59 176 SER A N 1
ATOM 1395 C CA . SER A 1 176 ? 9.048 -14.561 -23.944 1.00 42.59 176 SER A CA 1
ATOM 1396 C C . SER A 1 176 ? 8.296 -15.897 -24.044 1.00 42.59 176 SER A C 1
ATOM 1398 O O . SER A 1 176 ? 8.533 -16.786 -23.231 1.00 42.59 176 SER A O 1
ATOM 1400 N N . ASP A 1 177 ? 7.455 -16.101 -25.058 1.00 39.53 177 ASP A N 1
ATOM 1401 C CA . ASP A 1 177 ? 6.703 -17.336 -25.316 1.00 39.53 177 ASP A CA 1
ATOM 1402 C C . ASP A 1 177 ? 7.628 -18.487 -25.729 1.00 39.53 177 ASP A C 1
ATOM 1404 O O . ASP A 1 177 ? 7.360 -19.650 -25.426 1.00 39.53 177 ASP A O 1
ATOM 1408 N N . LYS A 1 178 ? 8.801 -18.177 -26.299 1.00 40.28 178 LYS A N 1
ATOM 1409 C CA . LYS A 1 178 ? 9.894 -19.150 -26.481 1.00 40.28 178 LYS A CA 1
ATOM 1410 C C . LYS A 1 178 ? 10.610 -19.509 -25.164 1.00 40.28 178 LYS A C 1
ATOM 1412 O O . LYS A 1 178 ? 11.434 -20.422 -25.151 1.00 40.28 178 LYS A O 1
ATOM 1417 N N . ILE A 1 179 ? 10.288 -18.828 -24.060 1.00 36.06 179 ILE A N 1
ATOM 1418 C CA . ILE A 1 179 ? 10.892 -18.970 -22.718 1.00 36.06 179 ILE A CA 1
ATOM 1419 C C . ILE A 1 179 ? 9.853 -19.320 -21.627 1.00 36.06 179 ILE A C 1
ATOM 1421 O O . ILE A 1 179 ? 10.246 -19.667 -20.515 1.00 36.06 179 ILE A O 1
ATOM 1425 N N . GLY A 1 180 ? 8.558 -19.327 -21.970 1.00 30.34 180 GLY A N 1
ATOM 1426 C CA . GLY A 1 180 ? 7.436 -19.875 -21.207 1.00 30.34 180 GLY A CA 1
ATOM 1427 C C . GLY A 1 180 ? 6.977 -19.048 -20.003 1.00 30.34 180 GLY A C 1
ATOM 1428 O O . GLY A 1 180 ? 7.398 -19.337 -18.887 1.00 30.34 180 GLY A O 1
ATOM 1429 N N . PHE A 1 181 ? 6.030 -18.118 -20.198 1.00 31.34 181 PHE A N 1
ATOM 1430 C CA . PHE A 1 181 ? 5.230 -17.509 -19.120 1.00 31.34 181 PHE A CA 1
ATOM 1431 C C . PHE A 1 181 ? 3.822 -17.137 -19.610 1.00 31.34 181 PHE A C 1
ATOM 1433 O O . PHE A 1 181 ? 3.682 -16.599 -20.698 1.00 31.34 181 PHE A O 1
ATOM 1440 N N . ASN A 1 182 ? 2.784 -17.422 -18.813 1.00 33.03 182 ASN A N 1
ATOM 1441 C CA . ASN A 1 182 ? 1.380 -17.189 -19.170 1.00 33.03 182 ASN A CA 1
ATOM 1442 C C . ASN A 1 182 ? 0.602 -16.702 -17.937 1.00 33.03 182 ASN A C 1
ATOM 1444 O O . ASN A 1 182 ? 0.783 -17.263 -16.854 1.00 33.03 182 ASN A O 1
ATOM 1448 N N . TYR A 1 183 ? -0.248 -15.686 -18.093 1.00 39.47 183 TYR A N 1
ATOM 1449 C CA . TYR A 1 183 ? -0.801 -14.922 -16.970 1.00 39.47 183 TYR A CA 1
ATOM 1450 C C . TYR A 1 183 ? -2.272 -14.498 -17.201 1.00 39.47 183 TYR A C 1
ATOM 1452 O O . TYR A 1 183 ? -2.714 -14.296 -18.331 1.00 39.47 183 TYR A O 1
ATOM 1460 N N . SER A 1 184 ? -3.066 -14.447 -16.124 1.00 37.16 184 SER A N 1
ATOM 1461 C CA . SER A 1 184 ? -4.535 -14.404 -16.066 1.00 37.16 184 SER A CA 1
ATOM 1462 C C . SER A 1 184 ? -5.109 -13.166 -15.345 1.00 37.16 184 SER A C 1
ATOM 1464 O O . SER A 1 184 ? -4.419 -12.396 -14.686 1.00 37.16 184 SER A O 1
ATOM 1466 N N . LYS A 1 185 ? -6.438 -13.007 -15.414 1.00 31.55 185 LYS A N 1
ATOM 1467 C CA . LYS A 1 185 ? -7.248 -11.872 -14.917 1.00 31.55 185 LYS A CA 1
ATOM 1468 C C . LYS A 1 185 ? -7.036 -11.473 -13.438 1.00 31.55 185 LYS A C 1
ATOM 1470 O O . LYS A 1 185 ? -7.305 -10.323 -13.097 1.00 31.55 185 LYS A O 1
ATOM 1475 N N . ASN A 1 186 ? -6.524 -12.360 -12.578 1.00 38.12 186 ASN A N 1
ATOM 1476 C CA . ASN A 1 186 ? -6.173 -12.034 -11.183 1.00 38.12 186 ASN A CA 1
ATOM 1477 C C . ASN A 1 186 ? -4.960 -11.091 -11.068 1.00 38.12 186 ASN A C 1
ATOM 1479 O O . ASN A 1 186 ? -4.786 -10.416 -10.057 1.00 38.12 186 ASN A O 1
ATOM 1483 N N . GLU A 1 187 ? -4.151 -10.969 -12.118 1.00 43.75 187 GLU A N 1
ATOM 1484 C CA . GLU A 1 187 ? -2.954 -10.123 -12.099 1.00 43.75 187 GLU A CA 1
ATOM 1485 C C . GLU A 1 187 ? -3.248 -8.642 -12.303 1.00 43.75 187 GLU A C 1
ATOM 1487 O O . GLU A 1 187 ? -2.459 -7.796 -11.894 1.00 43.75 187 GLU A O 1
ATOM 1492 N N . ILE A 1 188 ? -4.430 -8.321 -12.832 1.00 37.41 188 ILE A N 1
ATOM 1493 C CA . ILE A 1 188 ? -4.918 -6.944 -12.961 1.00 37.41 188 ILE A CA 1
ATOM 1494 C C . ILE A 1 188 ? -5.288 -6.364 -11.583 1.00 37.41 188 ILE A C 1
ATOM 1496 O O . ILE A 1 188 ? -5.094 -5.175 -11.350 1.00 37.41 188 ILE A O 1
ATOM 1500 N N . VAL A 1 189 ? -5.765 -7.196 -10.647 1.00 37.06 189 VAL A N 1
ATOM 1501 C CA . VAL A 1 189 ? -6.053 -6.784 -9.258 1.00 37.06 189 VAL A CA 1
ATOM 1502 C C . VAL A 1 189 ? -4.759 -6.682 -8.445 1.00 37.06 189 VAL A C 1
ATOM 1504 O O . VAL A 1 189 ? -4.570 -5.698 -7.733 1.00 37.06 189 VAL A O 1
ATOM 1507 N N . ASN A 1 190 ? -3.803 -7.594 -8.663 1.00 47.19 190 ASN A N 1
ATOM 1508 C CA . ASN A 1 190 ? -2.448 -7.455 -8.118 1.00 47.19 190 ASN A CA 1
ATOM 1509 C C . ASN A 1 190 ? -1.752 -6.182 -8.619 1.00 47.19 190 ASN A C 1
ATOM 1511 O O . ASN A 1 190 ? -0.939 -5.630 -7.892 1.00 47.19 190 ASN A O 1
ATOM 1515 N N . LEU A 1 191 ? -2.084 -5.675 -9.814 1.00 39.12 191 LEU A N 1
ATOM 1516 C CA . LEU A 1 191 ? -1.478 -4.471 -10.391 1.00 39.12 191 LEU A CA 1
ATOM 1517 C C . LEU A 1 191 ? -1.745 -3.183 -9.577 1.00 39.12 191 LEU A C 1
ATOM 1519 O O . LEU A 1 191 ? -0.946 -2.248 -9.617 1.00 39.12 191 LEU A O 1
ATOM 1523 N N . LEU A 1 192 ? -2.844 -3.129 -8.817 1.00 40.69 192 LEU A N 1
ATOM 1524 C CA . LEU A 1 192 ? -3.153 -2.006 -7.919 1.00 40.69 192 LEU A CA 1
ATOM 1525 C C . LEU A 1 192 ? -2.385 -2.105 -6.584 1.00 40.69 192 LEU A C 1
ATOM 1527 O O . LEU A 1 192 ? -1.925 -1.083 -6.072 1.00 40.69 192 LEU A O 1
ATOM 1531 N N . ASP A 1 193 ? -2.126 -3.320 -6.092 1.00 43.75 193 ASP A N 1
ATOM 1532 C CA . ASP A 1 193 ? -1.201 -3.595 -4.973 1.00 43.75 193 ASP A CA 1
ATOM 1533 C C . ASP A 1 193 ? 0.283 -3.428 -5.365 1.00 43.75 193 ASP A C 1
ATOM 1535 O O . ASP A 1 193 ? 1.145 -3.075 -4.555 1.00 43.75 193 ASP A O 1
ATOM 1539 N N . TYR A 1 194 ? 0.583 -3.649 -6.641 1.00 41.56 194 TYR A N 1
ATOM 1540 C CA . TYR A 1 194 ? 1.901 -3.628 -7.277 1.00 41.56 194 TYR A CA 1
ATOM 1541 C C . TYR A 1 194 ? 2.481 -2.222 -7.455 1.00 41.56 194 TYR A C 1
ATOM 1543 O O . TYR A 1 194 ? 3.700 -2.050 -7.437 1.00 41.56 194 TYR A O 1
ATOM 1551 N N . LEU A 1 195 ? 1.626 -1.205 -7.585 1.00 42.31 195 LEU A N 1
ATOM 1552 C CA . LEU A 1 195 ? 2.032 0.204 -7.658 1.00 42.31 195 LEU A CA 1
ATOM 1553 C C . LEU A 1 195 ? 2.207 0.848 -6.272 1.00 42.31 195 LEU A C 1
ATOM 1555 O O . LEU A 1 195 ? 2.868 1.882 -6.159 1.00 42.31 195 LEU A O 1
ATOM 1559 N N . SER A 1 196 ? 1.673 0.221 -5.218 1.00 48.91 196 SER A N 1
ATOM 1560 C CA . SER A 1 196 ? 1.745 0.712 -3.833 1.00 48.91 196 SER A CA 1
ATOM 1561 C C . SER A 1 196 ? 2.973 0.226 -3.052 1.00 48.91 196 SER A C 1
ATOM 1563 O O . SER A 1 196 ? 3.222 0.722 -1.956 1.00 48.91 196 SER A O 1
ATOM 1565 N N . ASN A 1 197 ? 3.786 -0.693 -3.589 1.00 49.28 197 ASN A N 1
ATOM 1566 C CA . ASN A 1 197 ? 4.810 -1.381 -2.797 1.00 49.28 197 ASN A CA 1
ATOM 1567 C C . ASN A 1 197 ? 6.244 -1.216 -3.320 1.00 49.28 197 ASN A C 1
ATOM 1569 O O . ASN A 1 197 ? 6.735 -1.968 -4.161 1.00 49.28 197 ASN A O 1
ATOM 1573 N N . CYS A 1 198 ? 6.979 -0.316 -2.670 1.00 46.81 198 CYS A N 1
ATOM 1574 C CA . CYS A 1 198 ? 8.340 -0.645 -2.265 1.00 46.81 198 CYS A CA 1
ATOM 1575 C C . CYS A 1 198 ? 8.337 -0.903 -0.776 1.00 46.81 198 CYS A C 1
ATOM 1577 O O . CYS A 1 198 ? 8.403 0.029 0.008 1.00 46.81 198 CYS A O 1
ATOM 1579 N N . ALA A 1 199 ? 8.276 -2.178 -0.420 1.00 52.22 199 ALA A N 1
ATOM 1580 C CA . ALA A 1 199 ? 8.713 -2.674 0.873 1.00 52.22 199 ALA A CA 1
ATOM 1581 C C . ALA A 1 199 ? 7.942 -2.221 2.129 1.00 52.22 199 ALA A C 1
ATOM 1583 O O . ALA A 1 199 ? 8.209 -2.804 3.171 1.00 52.22 199 ALA A O 1
ATOM 1584 N N . ASP A 1 200 ? 6.950 -1.337 2.061 1.00 66.56 200 ASP A N 1
ATOM 1585 C CA . ASP A 1 200 ? 6.235 -0.936 3.274 1.00 66.56 200 ASP A CA 1
ATOM 1586 C C . ASP A 1 200 ? 5.401 -2.096 3.838 1.00 66.56 200 ASP A C 1
ATOM 1588 O O . ASP A 1 200 ? 4.677 -2.803 3.124 1.00 66.56 200 ASP A O 1
ATOM 1592 N N . ILE A 1 201 ? 5.577 -2.331 5.135 1.00 76.00 201 ILE A N 1
ATOM 1593 C CA . ILE A 1 201 ? 4.670 -3.158 5.921 1.00 76.00 201 ILE A CA 1
ATOM 1594 C C . ILE A 1 201 ? 3.530 -2.238 6.323 1.00 76.00 201 ILE A C 1
ATOM 1596 O O . ILE A 1 201 ? 3.752 -1.209 6.961 1.00 76.00 201 ILE A O 1
ATOM 1600 N N . PHE A 1 202 ? 2.319 -2.589 5.920 1.00 82.88 202 PHE A N 1
ATOM 1601 C CA . PHE A 1 202 ? 1.128 -1.890 6.371 1.00 82.88 202 PHE A CA 1
ATOM 1602 C C . PHE A 1 202 ? 0.541 -2.687 7.512 1.00 82.88 202 PHE A C 1
ATOM 1604 O O . PHE A 1 202 ? 0.224 -3.863 7.336 1.00 82.88 202 PHE A O 1
ATOM 1611 N N . VAL A 1 203 ? 0.429 -2.035 8.661 1.00 87.62 203 VAL A N 1
ATOM 1612 C CA . VAL A 1 203 ? -0.413 -2.501 9.750 1.00 87.62 203 VAL A CA 1
ATOM 1613 C C . VAL A 1 203 ? -1.722 -1.750 9.617 1.00 87.62 203 VAL A C 1
ATOM 1615 O O . VAL A 1 203 ? -1.755 -0.519 9.727 1.00 87.62 203 VAL A O 1
ATOM 1618 N N . ASP A 1 204 ? -2.784 -2.497 9.375 1.00 87.06 204 ASP A N 1
ATOM 1619 C CA . ASP A 1 204 ? -4.135 -1.968 9.351 1.00 87.06 204 ASP A CA 1
ATOM 1620 C C . ASP A 1 204 ? -4.920 -2.546 10.527 1.00 87.06 204 ASP A C 1
ATOM 1622 O O . ASP A 1 204 ? -4.735 -3.702 10.926 1.00 87.06 204 ASP A O 1
ATOM 1626 N N . ILE A 1 205 ? -5.751 -1.698 11.116 1.00 91.19 205 ILE A N 1
ATOM 1627 C CA . ILE A 1 205 ? -6.585 -2.005 12.267 1.00 91.19 205 ILE A CA 1
ATOM 1628 C C . ILE A 1 205 ? -8.014 -1.716 11.81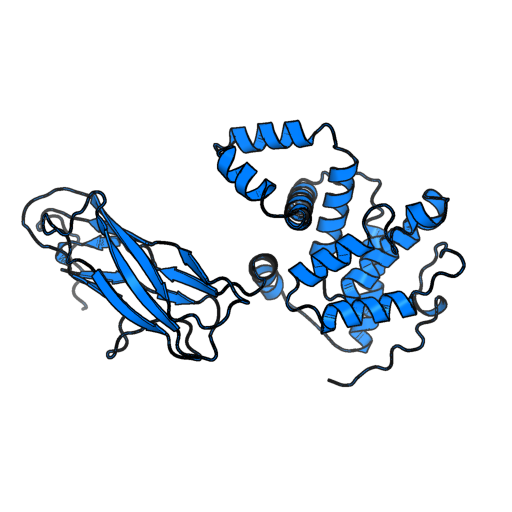6 1.00 91.19 205 ILE A C 1
ATOM 1630 O O . ILE A 1 205 ? -8.323 -0.610 11.378 1.00 91.19 205 ILE A O 1
ATOM 1634 N N . SER A 1 206 ? -8.899 -2.705 11.907 1.00 91.50 206 SER A N 1
ATOM 1635 C CA . SER A 1 206 ? -10.290 -2.543 11.487 1.00 91.50 206 SER A CA 1
ATOM 1636 C C . SER A 1 206 ? -10.984 -1.422 12.264 1.00 91.50 206 SER A C 1
ATOM 1638 O O . SER A 1 206 ? -10.690 -1.215 13.438 1.00 91.50 206 SER A O 1
ATOM 1640 N N . SER A 1 207 ? -11.979 -0.786 11.650 1.00 92.62 207 SER A N 1
ATOM 1641 C CA . SER A 1 207 ? -12.876 0.193 12.277 1.00 92.62 207 SER A CA 1
ATOM 1642 C C . SER A 1 207 ? -14.244 -0.435 12.588 1.00 92.62 207 SER A C 1
ATOM 1644 O O . SER A 1 207 ? -15.175 -0.275 11.794 1.00 92.62 207 SER A O 1
ATOM 1646 N N . PRO A 1 208 ? -14.382 -1.211 13.679 1.00 91.50 208 PRO A N 1
ATOM 1647 C CA . PRO A 1 208 ? -15.617 -1.917 13.988 1.00 91.50 208 PRO A CA 1
ATOM 1648 C C . PRO A 1 208 ? -16.725 -0.978 14.473 1.00 91.50 208 PRO A C 1
ATOM 1650 O O . PRO A 1 208 ? -16.488 0.130 14.964 1.00 91.50 208 PRO A O 1
ATOM 1653 N N . ILE A 1 209 ? -17.950 -1.486 14.378 1.00 92.75 209 ILE A N 1
ATOM 1654 C CA . ILE A 1 209 ? -19.133 -0.936 15.033 1.00 92.75 209 ILE A CA 1
ATOM 1655 C C . ILE A 1 209 ? -19.585 -1.982 16.054 1.00 92.75 209 ILE A C 1
ATOM 1657 O O . ILE A 1 209 ? -19.765 -3.142 15.683 1.00 92.75 209 ILE A O 1
ATOM 1661 N N . GLY A 1 210 ? -19.722 -1.594 17.319 1.00 90.31 210 GLY A N 1
ATOM 1662 C CA . GLY A 1 210 ? -20.140 -2.478 18.409 1.00 90.31 210 GLY A CA 1
ATOM 1663 C C . GLY A 1 210 ? -21.340 -1.908 19.150 1.00 90.31 210 GLY A C 1
ATOM 1664 O O . GLY A 1 210 ? -21.465 -0.691 19.268 1.00 90.31 210 GLY A O 1
ATOM 1665 N N . TYR A 1 211 ? -22.216 -2.781 19.642 1.00 90.81 211 TYR A N 1
ATOM 1666 C CA . TYR A 1 211 ? -23.301 -2.377 20.530 1.00 90.81 211 TYR A CA 1
ATOM 1667 C C . TYR A 1 211 ? -22.788 -2.349 21.965 1.00 90.81 211 TYR A C 1
ATOM 1669 O O . TYR A 1 211 ? -22.176 -3.317 22.418 1.00 90.81 211 TYR A O 1
ATOM 1677 N N . GLU A 1 212 ? -23.081 -1.282 22.702 1.00 89.94 212 GLU A N 1
ATOM 1678 C CA . GLU A 1 212 ? -22.703 -1.169 24.117 1.00 89.94 212 GLU A CA 1
ATOM 1679 C C . GLU A 1 212 ? -23.216 -2.377 24.936 1.00 89.94 212 GLU A C 1
ATOM 1681 O O . GLU A 1 212 ? -22.503 -2.969 25.750 1.00 89.94 212 GLU A O 1
ATOM 1686 N N . ALA A 1 213 ? -24.424 -2.856 24.610 1.00 89.06 213 ALA A N 1
ATOM 1687 C CA . ALA A 1 213 ? -25.053 -4.020 25.231 1.00 89.06 213 ALA A CA 1
ATOM 1688 C C . ALA A 1 213 ? -24.273 -5.343 25.068 1.00 89.06 213 ALA A C 1
ATOM 1690 O O . ALA A 1 213 ? -24.444 -6.240 25.902 1.00 89.06 213 ALA A O 1
ATOM 1691 N N . ASP A 1 214 ? -23.419 -5.469 24.045 1.00 90.94 214 ASP A N 1
ATOM 1692 C CA . ASP A 1 214 ? -22.549 -6.638 23.852 1.00 90.94 214 ASP A CA 1
ATOM 1693 C C . ASP A 1 214 ? -21.380 -6.651 24.856 1.00 90.94 214 ASP A C 1
ATOM 1695 O O . ASP A 1 214 ? -20.707 -7.672 25.031 1.00 90.94 214 ASP A O 1
ATOM 1699 N N . GLY A 1 215 ? -21.134 -5.523 25.537 1.00 93.12 215 GLY A N 1
ATOM 1700 C CA . GLY A 1 215 ? -20.108 -5.343 26.566 1.00 93.12 215 GLY A CA 1
ATOM 1701 C C . GLY A 1 215 ? -18.676 -5.350 26.031 1.00 93.12 215 GLY A C 1
ATOM 1702 O O . GLY A 1 215 ? -17.715 -5.310 26.805 1.00 93.12 215 GLY A O 1
ATOM 1703 N N . LYS A 1 216 ? -18.504 -5.437 24.710 1.00 95.69 216 LYS A N 1
ATOM 1704 C CA . LYS A 1 216 ? -17.206 -5.434 24.044 1.00 95.69 216 LYS A CA 1
ATOM 1705 C C . LYS A 1 216 ? -17.323 -5.070 22.570 1.00 95.69 216 LYS A C 1
ATOM 1707 O O . LYS A 1 216 ? -18.356 -5.271 21.941 1.00 95.69 216 LYS A O 1
ATOM 1712 N N . ILE A 1 217 ? -16.200 -4.649 22.011 1.00 96.38 217 ILE A N 1
ATOM 1713 C CA . ILE A 1 217 ? -15.989 -4.462 20.580 1.00 96.38 217 ILE A CA 1
ATOM 1714 C C . ILE A 1 217 ? -14.684 -5.158 20.167 1.00 96.38 217 ILE A C 1
ATOM 1716 O O . ILE A 1 217 ? -13.742 -5.250 20.960 1.00 96.38 217 ILE A O 1
ATOM 1720 N N . GLU A 1 218 ? -14.643 -5.717 18.959 1.00 97.38 218 GLU A N 1
ATOM 1721 C CA . GLU A 1 218 ? -13.528 -6.540 18.472 1.00 97.38 218 GLU A CA 1
ATOM 1722 C C . GLU A 1 218 ? -12.861 -5.905 17.246 1.00 97.38 218 GLU A C 1
ATOM 1724 O O . GLU A 1 218 ? -13.537 -5.492 16.306 1.00 97.38 218 GLU A O 1
ATOM 1729 N N . PHE A 1 219 ? -11.529 -5.843 17.264 1.00 96.81 219 PHE A N 1
ATOM 1730 C CA . PHE A 1 219 ? -10.679 -5.271 16.226 1.00 96.81 219 PHE A CA 1
ATOM 1731 C C . PHE A 1 219 ? -9.843 -6.360 15.553 1.00 96.81 219 PHE A C 1
ATOM 1733 O O . PHE A 1 219 ? -9.095 -7.093 16.209 1.00 96.81 219 PHE A O 1
ATOM 1740 N N . GLU A 1 220 ? -9.907 -6.417 14.227 1.00 96.31 220 GLU A N 1
ATOM 1741 C CA . GLU A 1 220 ? -8.962 -7.170 13.411 1.00 96.31 220 GLU A CA 1
ATOM 1742 C C . GLU A 1 220 ? -7.713 -6.327 13.146 1.00 96.31 220 GLU A C 1
ATOM 1744 O O . GLU A 1 220 ? -7.809 -5.157 12.782 1.00 96.31 220 GLU A O 1
ATOM 1749 N N . ILE A 1 221 ? -6.535 -6.932 13.303 1.00 95.81 221 ILE A N 1
ATOM 1750 C CA . ILE A 1 221 ? -5.251 -6.290 13.009 1.00 95.81 221 ILE A CA 1
ATOM 1751 C C . ILE A 1 221 ? -4.526 -7.150 11.992 1.00 95.81 221 ILE A C 1
ATOM 1753 O O . ILE A 1 221 ? -4.318 -8.346 12.231 1.00 95.81 221 ILE A O 1
ATOM 1757 N N . PHE A 1 222 ? -4.147 -6.551 10.867 1.00 92.06 222 PHE A N 1
ATOM 1758 C CA . PHE A 1 222 ? -3.574 -7.277 9.746 1.00 92.06 222 PHE A CA 1
ATOM 1759 C C . PHE A 1 222 ? -2.341 -6.612 9.149 1.00 92.06 222 PHE A C 1
ATOM 1761 O O . PHE A 1 222 ? -2.191 -5.392 9.133 1.00 92.06 222 PHE A O 1
ATOM 1768 N N . LEU A 1 223 ? -1.466 -7.472 8.634 1.00 91.19 223 LEU A N 1
ATOM 1769 C CA . LEU A 1 223 ? -0.329 -7.127 7.803 1.00 91.19 223 LEU A CA 1
ATOM 1770 C C . LEU A 1 223 ? -0.678 -7.388 6.346 1.00 91.19 223 LEU A C 1
ATOM 1772 O O . LEU A 1 223 ? -1.234 -8.432 6.004 1.00 91.19 223 LEU A O 1
ATOM 1776 N N . ASN A 1 224 ? -0.258 -6.488 5.462 1.00 85.56 224 AS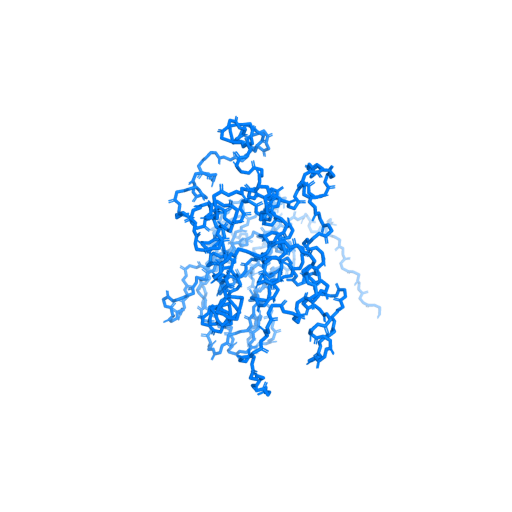N A N 1
ATOM 1777 C CA . ASN A 1 224 ? -0.384 -6.700 4.019 1.00 85.56 224 ASN A CA 1
ATOM 1778 C C . ASN A 1 224 ? 0.457 -7.881 3.493 1.00 85.56 224 ASN A C 1
ATOM 1780 O O . ASN A 1 224 ? 0.226 -8.351 2.381 1.00 85.56 224 ASN A O 1
ATOM 1784 N N . LYS A 1 225 ? 1.458 -8.341 4.253 1.00 85.31 225 LYS A N 1
ATOM 1785 C CA . LYS A 1 225 ? 2.305 -9.494 3.920 1.00 85.31 225 LYS A CA 1
ATOM 1786 C C . LYS A 1 225 ? 2.949 -10.088 5.179 1.00 85.31 225 LYS A C 1
ATOM 1788 O O . LYS A 1 225 ? 3.174 -9.345 6.136 1.00 85.31 225 LYS A O 1
ATOM 1793 N N . PRO A 1 226 ? 3.274 -11.393 5.184 1.00 89.44 226 PRO A N 1
ATOM 1794 C CA . PRO A 1 226 ? 3.922 -12.021 6.326 1.00 89.44 226 PRO A CA 1
ATOM 1795 C C . PRO A 1 226 ? 5.366 -11.538 6.490 1.00 89.44 226 PRO A C 1
ATOM 1797 O O . PRO A 1 226 ? 6.050 -11.211 5.514 1.00 89.44 226 PRO A O 1
ATOM 1800 N N . LEU A 1 227 ? 5.835 -11.536 7.736 1.00 86.62 227 LEU A N 1
ATOM 1801 C CA . LEU A 1 227 ? 7.212 -11.215 8.115 1.00 86.62 227 LEU A CA 1
ATOM 1802 C C . LEU A 1 227 ? 8.000 -12.482 8.451 1.00 86.62 227 LEU A C 1
ATOM 1804 O O . LEU A 1 227 ? 7.427 -13.505 8.798 1.00 86.62 227 LEU A O 1
ATOM 1808 N N . ASN A 1 228 ? 9.327 -12.427 8.370 1.00 86.69 228 ASN A N 1
ATOM 1809 C CA . ASN A 1 228 ? 10.212 -13.526 8.779 1.00 86.69 228 ASN A CA 1
ATOM 1810 C C . ASN A 1 228 ? 10.707 -13.400 10.233 1.00 86.69 228 ASN A C 1
ATOM 1812 O O . ASN A 1 228 ? 11.610 -14.129 10.638 1.00 86.69 228 ASN A O 1
ATOM 1816 N N . TYR A 1 229 ? 10.133 -12.477 10.999 1.00 86.88 229 TYR A N 1
ATOM 1817 C CA . TYR A 1 229 ? 10.370 -12.262 12.423 1.00 86.88 229 TYR A CA 1
ATOM 1818 C C . TYR A 1 229 ? 9.056 -11.851 13.097 1.00 86.88 229 TYR A C 1
ATOM 1820 O O . TYR A 1 229 ? 8.112 -11.433 12.425 1.00 86.88 229 TYR A O 1
ATOM 1828 N N . ASP A 1 230 ? 9.011 -11.978 14.420 1.00 93.00 230 ASP A N 1
ATOM 1829 C CA . ASP A 1 230 ? 7.883 -11.534 15.237 1.00 93.00 230 ASP A CA 1
ATOM 1830 C C . ASP A 1 230 ? 7.811 -9.999 15.256 1.00 93.00 230 ASP A C 1
ATOM 1832 O O . ASP A 1 230 ? 8.787 -9.330 15.597 1.00 93.00 230 ASP A O 1
ATOM 1836 N N . LEU A 1 231 ? 6.649 -9.438 14.927 1.00 93.00 231 LEU A N 1
ATOM 1837 C CA . LEU A 1 231 ? 6.388 -8.002 14.999 1.00 93.00 231 LEU A CA 1
ATOM 1838 C C . LEU A 1 231 ? 5.638 -7.674 16.289 1.00 93.00 231 LEU A C 1
ATOM 1840 O O . LEU A 1 231 ? 4.469 -8.035 16.435 1.00 93.00 231 LEU A O 1
ATOM 1844 N N . THR A 1 232 ? 6.288 -6.947 17.196 1.00 94.75 232 THR A N 1
ATOM 1845 C CA . THR A 1 232 ? 5.641 -6.405 18.398 1.00 94.75 232 THR A CA 1
ATOM 1846 C C . THR A 1 232 ? 5.071 -5.031 18.085 1.00 94.75 232 THR A C 1
ATOM 1848 O O . THR A 1 232 ? 5.786 -4.169 17.569 1.00 94.75 232 THR A O 1
ATOM 1851 N N . LEU A 1 233 ? 3.801 -4.820 18.417 1.00 94.44 233 LEU A N 1
ATOM 1852 C CA . LEU A 1 233 ? 3.107 -3.541 18.292 1.00 94.44 233 LEU A CA 1
ATOM 1853 C C . LEU A 1 233 ? 2.617 -3.103 19.667 1.00 94.44 233 LEU A C 1
ATOM 1855 O O . LEU A 1 233 ? 1.953 -3.874 20.358 1.00 94.44 233 LEU A O 1
ATOM 1859 N N . HIS A 1 234 ? 2.894 -1.858 20.037 1.00 95.44 234 HIS A N 1
ATOM 1860 C CA . HIS A 1 234 ? 2.320 -1.239 21.225 1.00 95.44 234 HIS A CA 1
ATOM 1861 C C . HIS A 1 234 ? 1.106 -0.415 20.821 1.00 95.44 234 HIS A C 1
ATOM 1863 O O . HIS A 1 234 ? 1.235 0.581 20.111 1.00 95.44 234 HIS A O 1
ATOM 1869 N N . LEU A 1 235 ? -0.076 -0.850 21.239 1.00 96.12 235 LEU A N 1
ATOM 1870 C CA . LEU A 1 235 ? -1.345 -0.229 20.889 1.00 96.12 235 LEU A CA 1
ATOM 1871 C C . LEU A 1 235 ? -1.855 0.642 22.028 1.00 96.12 235 LEU A C 1
ATOM 1873 O O . LEU A 1 235 ? -1.806 0.235 23.191 1.00 96.12 235 LEU A O 1
ATOM 1877 N N . LYS A 1 236 ? -2.395 1.806 21.665 1.00 97.25 236 LYS A N 1
ATOM 1878 C CA . LYS A 1 236 ? -3.067 2.722 22.585 1.00 97.25 236 LYS A CA 1
ATOM 1879 C C . LYS A 1 236 ? -4.423 3.154 22.046 1.00 97.25 236 LYS A C 1
ATOM 1881 O O . LYS A 1 236 ? -4.580 3.304 20.832 1.00 97.25 236 LYS A O 1
ATOM 1886 N N . SER A 1 237 ? -5.383 3.370 22.939 1.00 97.69 237 SER A N 1
ATOM 1887 C CA . SER A 1 237 ? -6.637 4.052 22.608 1.00 97.69 237 SER A CA 1
ATOM 1888 C C . SER A 1 237 ? -6.523 5.567 22.783 1.00 97.69 237 SER A C 1
ATOM 1890 O O . SER A 1 237 ? -5.609 6.061 23.441 1.00 97.69 237 SER A O 1
ATOM 1892 N N . TYR A 1 238 ? -7.453 6.313 22.194 1.00 95.31 238 TYR A N 1
ATOM 1893 C CA . TYR A 1 238 ? -7.653 7.730 22.484 1.00 95.31 238 TYR A CA 1
ATOM 1894 C C . TYR A 1 238 ? -9.128 8.107 22.368 1.00 95.31 238 TYR A C 1
ATOM 1896 O O . TYR A 1 238 ? -9.852 7.597 21.506 1.00 95.31 238 TYR A O 1
ATOM 1904 N N . ASP A 1 239 ? -9.530 9.040 23.223 1.00 97.00 239 ASP A N 1
ATOM 1905 C CA . ASP A 1 239 ? -10.899 9.533 23.308 1.00 97.00 239 ASP A CA 1
ATOM 1906 C C . ASP A 1 239 ? -11.275 10.369 22.079 1.00 97.00 239 ASP A C 1
ATOM 1908 O O . ASP A 1 239 ? -10.456 11.112 21.522 1.00 97.00 239 ASP A O 1
ATOM 1912 N N . LEU A 1 240 ? -12.541 10.265 21.675 1.00 93.62 240 LEU A N 1
ATOM 1913 C CA . LEU A 1 240 ? -13.167 11.200 20.742 1.00 93.62 240 LEU A CA 1
ATOM 1914 C C . LEU A 1 240 ? -14.482 11.697 21.339 1.00 93.62 240 LEU A C 1
ATOM 1916 O O . LEU A 1 240 ? -14.443 12.586 22.181 1.00 93.62 240 LEU A O 1
ATOM 1920 N N . SER A 1 241 ? -15.625 11.174 20.889 1.00 94.81 241 SER A N 1
ATOM 1921 C CA . SER A 1 241 ? -16.897 11.468 21.552 1.00 94.81 241 SER A CA 1
ATOM 1922 C C . SER A 1 241 ? -17.169 10.502 22.702 1.00 94.81 241 SER A C 1
ATOM 1924 O O . SER A 1 241 ? -17.756 10.945 23.667 1.00 94.81 241 SER A O 1
ATOM 1926 N N . ALA A 1 242 ? -16.672 9.262 22.612 1.00 94.69 242 ALA A N 1
ATOM 1927 C CA . ALA A 1 242 ? -16.588 8.336 23.736 1.00 94.69 242 ALA A CA 1
ATOM 1928 C C . ALA A 1 242 ? -15.278 8.579 24.507 1.00 94.69 242 ALA A C 1
ATOM 1930 O O . ALA A 1 242 ? -14.219 8.782 23.884 1.00 94.69 242 ALA A O 1
ATOM 1931 N N . SER A 1 243 ? -15.326 8.505 25.836 1.00 95.00 243 SER A N 1
ATOM 1932 C CA . SER A 1 243 ? -14.203 8.649 26.754 1.00 95.00 243 SER A CA 1
ATOM 1933 C C . SER A 1 243 ? -14.031 7.450 27.683 1.00 95.00 243 SER A C 1
ATOM 1935 O O . SER A 1 243 ? -14.937 7.024 28.396 1.00 95.00 243 SER A O 1
ATOM 1937 N N . ALA A 1 244 ? -12.788 6.971 27.789 1.00 96.00 244 ALA A N 1
ATOM 1938 C CA . ALA A 1 244 ? -12.447 5.957 28.785 1.00 96.00 244 ALA A CA 1
ATOM 1939 C C . ALA A 1 244 ? -12.610 6.463 30.230 1.00 96.00 244 ALA A C 1
ATOM 1941 O O . ALA A 1 244 ? -12.767 5.674 31.162 1.00 96.00 244 ALA A O 1
ATOM 1942 N N . LYS A 1 245 ? -12.543 7.785 30.432 1.00 95.56 245 LYS A N 1
ATOM 1943 C CA . LYS A 1 245 ? -12.697 8.417 31.744 1.00 95.56 245 LYS A CA 1
ATOM 1944 C C . LYS A 1 245 ? -14.155 8.447 32.197 1.00 95.56 245 LYS A C 1
ATOM 1946 O O . LYS A 1 245 ? -14.400 8.298 33.395 1.00 95.56 245 LYS A O 1
ATOM 1951 N N . ASP A 1 246 ? -15.068 8.664 31.258 1.00 92.50 246 ASP A N 1
ATOM 1952 C CA . ASP A 1 246 ? -16.506 8.732 31.531 1.00 92.50 246 ASP A CA 1
ATOM 1953 C C . ASP A 1 246 ? -17.120 7.326 31.614 1.00 92.50 246 ASP A C 1
ATOM 1955 O O . ASP A 1 246 ? -18.071 7.106 32.360 1.00 92.50 246 ASP A O 1
ATOM 1959 N N . GLY A 1 247 ? -16.428 6.336 31.044 1.00 93.75 247 GLY A N 1
ATOM 1960 C CA . GLY A 1 247 ? -16.649 4.919 31.310 1.00 93.75 247 GLY A CA 1
ATOM 1961 C C . GLY A 1 247 ? -17.036 4.122 30.076 1.00 93.75 247 GLY A C 1
ATOM 1962 O O . GLY A 1 247 ? -17.065 2.900 30.178 1.00 93.75 247 GLY A O 1
ATOM 1963 N N . ASP A 1 248 ? -17.241 4.776 28.934 1.00 94.94 248 ASP A N 1
ATOM 1964 C CA . ASP A 1 248 ? -17.795 4.236 27.679 1.00 94.94 248 ASP A CA 1
ATOM 1965 C C . ASP A 1 248 ? -16.974 3.077 27.109 1.00 94.94 248 ASP A C 1
ATOM 1967 O O . ASP A 1 248 ? -17.472 2.203 26.394 1.00 94.94 248 ASP A O 1
ATOM 1971 N N . TYR A 1 249 ? -15.684 3.027 27.437 1.00 96.69 249 TYR A N 1
ATOM 1972 C CA . TYR A 1 249 ? -14.818 1.898 27.131 1.00 96.69 249 TYR A CA 1
ATOM 1973 C C . TYR A 1 249 ? -13.642 1.795 28.108 1.00 96.69 249 TYR A C 1
ATOM 1975 O O . TYR A 1 249 ? -13.248 2.754 28.766 1.00 96.69 249 TYR A O 1
ATOM 1983 N N . VAL A 1 250 ? -13.045 0.606 28.202 1.00 97.50 250 VAL A N 1
ATOM 1984 C CA . VAL A 1 250 ? -11.814 0.408 28.980 1.00 97.50 250 VAL A CA 1
ATOM 1985 C C . VAL A 1 250 ? -10.609 0.823 28.140 1.00 97.50 250 VAL A C 1
ATOM 1987 O O . VAL A 1 250 ? -10.401 0.273 27.057 1.00 97.50 250 VAL A O 1
ATOM 1990 N N . GLU A 1 251 ? -9.797 1.746 28.662 1.00 97.62 251 GLU A N 1
ATOM 1991 C CA . GLU A 1 251 ? -8.568 2.221 28.013 1.00 97.62 251 GLU A CA 1
ATOM 1992 C C . GLU A 1 251 ? -7.664 1.056 27.565 1.00 97.62 251 GLU A C 1
ATOM 1994 O O . GLU A 1 251 ? -7.415 0.100 28.308 1.00 97.62 251 GLU A O 1
ATOM 1999 N N . LEU A 1 252 ? -7.156 1.146 26.334 1.00 97.69 252 LEU A N 1
ATOM 2000 C CA . LEU A 1 252 ? -6.171 0.227 25.780 1.00 97.69 252 LEU A CA 1
ATOM 2001 C C . LEU A 1 252 ? -4.771 0.826 25.930 1.00 97.69 252 LEU A C 1
ATOM 2003 O O . LEU A 1 252 ? -4.474 1.866 25.352 1.00 97.69 252 LEU A O 1
ATOM 2007 N N . ASP A 1 253 ? -3.892 0.107 26.621 1.00 97.00 253 ASP A N 1
ATOM 2008 C CA . ASP A 1 253 ? -2.442 0.314 26.618 1.00 97.00 253 ASP A CA 1
ATOM 2009 C C . ASP A 1 253 ? -1.782 -1.075 26.660 1.00 97.00 253 ASP A C 1
ATOM 2011 O O . ASP A 1 253 ? -1.635 -1.681 27.724 1.00 97.00 253 ASP A O 1
ATOM 2015 N N . LYS A 1 254 ? -1.531 -1.667 25.483 1.00 96.00 254 LYS A N 1
ATOM 2016 C CA . LYS A 1 254 ? -1.201 -3.099 25.373 1.00 96.00 254 LYS A CA 1
ATOM 2017 C C . LYS A 1 254 ? -0.196 -3.398 24.269 1.00 96.00 254 LYS A C 1
ATOM 2019 O O . LYS A 1 254 ? -0.331 -2.920 23.146 1.00 96.00 254 LYS A O 1
ATOM 2024 N N . GLU A 1 255 ? 0.763 -4.268 24.567 1.00 96.88 255 GLU A N 1
ATOM 2025 C CA . GLU A 1 255 ? 1.628 -4.882 23.559 1.00 96.88 255 GLU A CA 1
ATOM 2026 C C . GLU A 1 255 ? 0.986 -6.142 22.967 1.00 96.88 255 GLU A C 1
ATOM 2028 O O . GLU A 1 255 ? 0.446 -6.992 23.683 1.00 96.88 255 GLU A O 1
ATOM 2033 N N . ILE 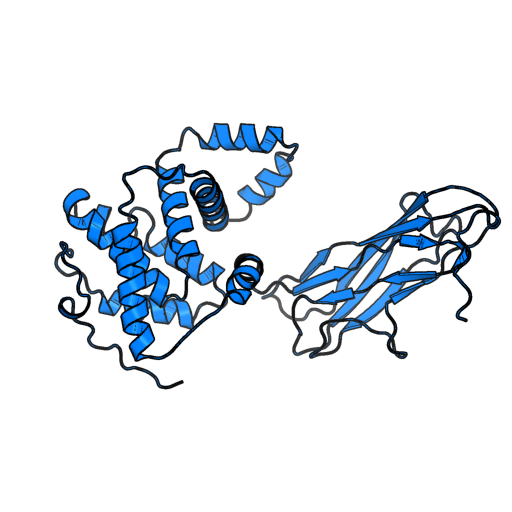A 1 256 ? 1.064 -6.272 21.645 1.00 96.31 256 ILE A N 1
ATOM 2034 C CA . ILE A 1 256 ? 0.664 -7.466 20.899 1.00 96.31 256 ILE A CA 1
ATOM 2035 C C . ILE A 1 256 ? 1.812 -7.948 20.015 1.00 96.31 256 ILE A C 1
ATOM 2037 O O . ILE A 1 256 ? 2.687 -7.166 19.646 1.00 96.31 256 ILE A O 1
ATOM 2041 N N . VAL A 1 257 ? 1.795 -9.230 19.646 1.00 96.00 257 VAL A N 1
ATOM 2042 C CA . VAL A 1 257 ? 2.810 -9.831 18.773 1.00 96.00 257 VAL A CA 1
ATOM 2043 C C . VAL A 1 257 ? 2.131 -10.532 17.604 1.00 96.00 257 VAL A C 1
ATOM 2045 O O . VAL A 1 257 ? 1.352 -11.458 17.812 1.00 96.00 257 VAL A O 1
ATOM 2048 N N . ILE A 1 258 ? 2.460 -10.117 16.380 1.00 95.38 258 ILE A N 1
ATOM 2049 C CA . ILE A 1 258 ? 2.143 -10.869 15.161 1.00 95.38 258 ILE A CA 1
ATOM 2050 C C . ILE A 1 258 ? 3.341 -11.765 14.870 1.00 95.38 258 ILE A C 1
ATOM 2052 O O . ILE A 1 258 ? 4.460 -11.272 14.707 1.00 95.38 258 ILE A O 1
ATOM 2056 N N . LYS A 1 259 ? 3.128 -13.081 14.868 1.00 95.12 259 LYS A N 1
ATOM 2057 C CA . LYS A 1 259 ? 4.215 -14.052 14.736 1.00 95.12 259 LYS A CA 1
ATOM 2058 C C . LYS A 1 259 ? 4.799 -14.066 13.331 1.00 95.12 259 LYS A C 1
ATOM 2060 O O . LYS A 1 259 ? 4.118 -13.769 12.350 1.00 95.12 259 LYS A O 1
ATOM 2065 N N . ALA A 1 260 ? 6.075 -14.430 13.237 1.00 92.69 260 ALA A N 1
ATOM 2066 C CA . ALA A 1 260 ? 6.718 -14.669 11.952 1.00 92.69 260 ALA A CA 1
ATOM 2067 C C . ALA A 1 260 ? 5.887 -15.651 11.102 1.00 92.69 260 ALA A C 1
ATOM 2069 O O . ALA A 1 260 ? 5.493 -16.716 11.570 1.00 92.69 260 ALA A O 1
ATOM 2070 N N . GLY A 1 261 ? 5.645 -15.299 9.842 1.00 92.06 261 GLY A N 1
ATOM 2071 C CA . GLY A 1 261 ? 4.816 -16.056 8.905 1.00 92.06 261 GLY A CA 1
ATOM 2072 C C . GLY A 1 261 ? 3.333 -15.686 8.933 1.00 92.06 261 GLY A C 1
ATOM 2073 O O . GLY A 1 261 ? 2.651 -15.920 7.934 1.00 92.06 261 GLY A O 1
ATOM 2074 N N . ASP A 1 262 ? 2.850 -15.050 10.001 1.00 95.19 262 ASP A N 1
ATOM 2075 C CA . ASP A 1 262 ? 1.457 -14.633 10.113 1.00 95.19 262 ASP A CA 1
ATOM 2076 C C . ASP A 1 262 ? 1.220 -13.259 9.484 1.00 95.19 262 ASP A C 1
ATOM 2078 O O . ASP A 1 262 ? 2.108 -12.416 9.343 1.00 95.19 262 ASP A O 1
ATOM 2082 N N . THR A 1 263 ? -0.033 -13.038 9.096 1.00 94.75 263 THR A N 1
ATOM 2083 C CA . THR A 1 263 ? -0.528 -11.754 8.575 1.00 94.75 263 THR A CA 1
ATOM 2084 C C . THR A 1 263 ? -1.627 -11.162 9.439 1.00 94.75 263 THR A C 1
ATOM 2086 O O . THR A 1 263 ? -2.173 -10.119 9.102 1.00 94.75 263 THR A O 1
ATOM 2089 N N . ARG A 1 264 ? -1.986 -11.819 10.542 1.00 96.56 264 ARG A N 1
ATOM 2090 C CA . ARG A 1 264 ? -3.075 -11.408 11.424 1.00 96.56 264 ARG A CA 1
ATOM 2091 C C . ARG A 1 264 ? -2.660 -11.605 12.866 1.00 96.56 264 ARG A C 1
ATOM 2093 O O . ARG A 1 264 ? -1.980 -12.576 13.187 1.00 96.56 264 ARG A O 1
ATOM 2100 N N . PHE A 1 265 ? -3.091 -10.692 13.723 1.00 97.19 265 PHE A N 1
ATOM 2101 C CA . PHE A 1 265 ? -3.012 -10.900 15.159 1.00 97.19 265 PHE A CA 1
ATOM 2102 C C . PHE A 1 265 ? -4.187 -11.760 15.638 1.00 97.19 265 PHE A C 1
ATOM 2104 O O . PHE A 1 265 ? -5.339 -11.473 15.312 1.00 97.19 265 PHE A O 1
ATOM 2111 N N . PHE A 1 266 ? -3.881 -12.745 16.477 1.00 95.94 266 PHE A N 1
ATOM 2112 C CA . PHE A 1 266 ? -4.840 -13.416 17.344 1.00 95.94 266 PHE A CA 1
ATOM 2113 C C . PHE A 1 266 ? -4.259 -13.491 18.757 1.00 95.94 266 PHE A C 1
ATOM 2115 O O . PHE A 1 266 ? -3.044 -13.616 18.929 1.00 95.94 266 PHE A O 1
ATOM 2122 N N . ASP A 1 267 ? -5.118 -13.407 19.768 1.00 94.12 267 ASP A N 1
ATOM 2123 C CA . ASP A 1 267 ? -4.728 -13.660 21.149 1.00 94.12 267 ASP A CA 1
ATOM 2124 C C . ASP A 1 267 ? -4.431 -15.153 21.396 1.00 94.12 267 ASP A C 1
ATOM 2126 O O . ASP A 1 267 ? -4.561 -16.007 20.515 1.00 94.12 267 ASP A O 1
ATOM 2130 N N . GLU A 1 268 ? -4.042 -15.486 22.626 1.00 92.88 268 GLU A N 1
ATOM 2131 C CA . GLU A 1 268 ? -3.746 -16.862 23.053 1.00 92.88 268 GLU A CA 1
ATOM 2132 C C . GLU A 1 268 ? -4.923 -17.846 22.899 1.00 92.88 268 GLU A C 1
ATOM 2134 O O . GLU A 1 268 ? -4.713 -19.057 22.903 1.00 92.88 268 GLU A O 1
ATOM 2139 N N . ASN A 1 269 ? -6.148 -17.341 22.725 1.00 94.50 269 ASN A N 1
ATOM 2140 C CA . ASN A 1 269 ? -7.366 -18.121 22.522 1.00 94.50 269 ASN A CA 1
ATOM 2141 C C . ASN A 1 269 ? -7.835 -18.117 21.055 1.00 94.50 269 ASN A C 1
ATOM 2143 O O . ASN A 1 269 ? -8.940 -18.586 20.769 1.00 94.50 269 ASN A O 1
ATOM 2147 N N . GLY A 1 270 ? -7.034 -17.581 20.128 1.00 94.06 270 GLY A N 1
ATOM 2148 C CA . GLY A 1 270 ? -7.380 -17.500 18.710 1.00 94.06 270 GLY A CA 1
ATOM 2149 C C . GLY A 1 270 ? -8.414 -16.418 18.383 1.00 94.06 270 GLY A C 1
ATOM 2150 O O . GLY A 1 270 ? -9.119 -16.542 17.382 1.00 94.06 270 GLY A O 1
ATOM 2151 N N . LYS A 1 271 ? -8.556 -15.385 19.224 1.00 95.94 271 LYS A N 1
ATOM 2152 C CA . LYS A 1 271 ? -9.546 -14.310 19.053 1.00 95.94 271 LYS A CA 1
ATOM 2153 C C . LYS A 1 271 ? -8.906 -12.983 18.628 1.00 95.94 271 LYS A C 1
ATOM 2155 O O . LYS A 1 271 ? -7.736 -12.749 18.931 1.00 95.94 271 LYS A O 1
ATOM 2160 N N . PRO A 1 272 ? -9.652 -12.108 17.928 1.00 96.44 272 PRO A N 1
ATOM 2161 C CA . PRO A 1 272 ? -9.207 -10.747 17.625 1.00 96.44 272 PRO A CA 1
ATOM 2162 C C . PRO A 1 272 ? -8.987 -9.917 18.900 1.00 96.44 272 PRO A C 1
ATOM 2164 O O . PRO A 1 272 ? -9.366 -10.314 20.005 1.00 96.44 272 PRO A O 1
ATOM 2167 N N . LEU A 1 273 ? -8.394 -8.728 18.754 1.00 97.38 273 LEU A N 1
ATOM 2168 C CA . LEU A 1 273 ? -8.225 -7.806 19.875 1.00 97.38 273 LEU A CA 1
ATOM 2169 C C . LEU A 1 273 ? -9.601 -7.337 20.362 1.00 97.38 273 LEU A C 1
ATOM 2171 O O . LEU A 1 273 ? -10.345 -6.726 19.606 1.00 97.38 273 LEU A O 1
ATOM 2175 N N . SER A 1 274 ? -9.924 -7.572 21.631 1.00 97.44 274 SER A N 1
ATOM 2176 C CA . SER A 1 274 ? -11.190 -7.138 22.224 1.00 97.44 274 SER A CA 1
ATOM 2177 C C . SER A 1 274 ? -10.974 -6.013 23.233 1.00 97.44 274 SER A C 1
ATOM 2179 O O . SER A 1 274 ? -10.110 -6.117 24.106 1.00 97.44 274 SER A O 1
ATOM 2181 N N . ILE A 1 275 ? -11.787 -4.962 23.126 1.00 97.50 275 ILE A N 1
ATOM 2182 C CA . ILE A 1 275 ? -11.907 -3.891 24.119 1.00 97.50 275 ILE A CA 1
ATOM 2183 C C . ILE A 1 275 ? -13.270 -4.014 24.786 1.00 97.50 275 ILE A C 1
ATOM 2185 O O . ILE A 1 275 ? -14.279 -4.202 24.109 1.00 97.50 275 ILE A O 1
ATOM 2189 N N . LYS A 1 276 ? -13.294 -3.925 26.117 1.00 97.12 276 LYS A N 1
ATOM 2190 C CA . LYS A 1 276 ? -14.543 -3.895 26.882 1.00 97.12 276 LYS A CA 1
ATOM 2191 C C . LYS A 1 276 ? -15.204 -2.536 26.712 1.00 97.12 276 LYS A C 1
ATOM 2193 O O . LYS A 1 276 ? -14.529 -1.518 26.851 1.00 97.12 276 LYS A O 1
ATOM 2198 N N . LEU A 1 277 ? -16.501 -2.554 26.452 1.00 95.56 277 LEU A N 1
ATOM 2199 C CA . LEU A 1 277 ? -17.312 -1.348 26.466 1.00 95.56 277 LEU A CA 1
ATOM 2200 C C . LEU A 1 277 ? -17.820 -1.115 27.887 1.00 95.56 277 LEU A C 1
ATOM 2202 O O . LEU A 1 277 ? -18.100 -2.073 28.621 1.00 95.56 277 LEU A O 1
ATOM 2206 N N . GLY A 1 278 ? -17.883 0.158 28.260 1.00 89.88 278 GLY A N 1
ATOM 2207 C CA . GLY A 1 278 ? -18.721 0.630 29.345 1.00 89.88 278 GLY A CA 1
ATOM 2208 C C . GLY A 1 278 ? -20.136 0.161 29.128 1.00 89.88 278 GLY A C 1
ATOM 2209 O O . GLY A 1 278 ? -20.529 -0.137 28.006 1.00 89.88 278 GLY A O 1
ATOM 2210 N N . ARG A 1 279 ? -20.867 0.004 30.219 1.00 83.75 279 ARG A N 1
ATOM 2211 C CA . ARG A 1 279 ? -22.296 -0.180 30.110 1.00 83.75 279 ARG A CA 1
ATOM 2212 C C . ARG A 1 279 ? -22.958 0.657 31.163 1.00 83.75 279 ARG A C 1
ATOM 2214 O O . ARG A 1 279 ? -22.857 0.319 32.349 1.00 83.75 279 ARG A O 1
ATOM 2221 N N . ASP A 1 280 ? -23.656 1.685 30.731 1.00 76.94 280 ASP A N 1
ATOM 2222 C CA . ASP A 1 280 ? -24.605 2.368 31.582 1.00 76.94 280 ASP A CA 1
ATOM 2223 C C . ASP A 1 280 ? -26.046 2.178 31.063 1.00 76.94 280 ASP A C 1
ATOM 2225 O O . ASP A 1 280 ? -26.336 1.222 30.342 1.00 76.94 280 ASP A O 1
ATOM 2229 N N . ASN A 1 281 ? -27.010 2.905 31.625 1.00 76.38 281 ASN A N 1
ATOM 2230 C CA . ASN A 1 281 ? -28.409 2.855 31.168 1.00 76.38 281 ASN A CA 1
ATOM 2231 C C . ASN A 1 281 ? -28.846 4.234 30.656 1.00 76.38 281 ASN A C 1
ATOM 2233 O O . ASN A 1 281 ? -30.028 4.585 30.737 1.00 76.38 281 ASN A O 1
ATOM 2237 N N . ILE A 1 282 ? -27.881 5.048 30.249 1.00 79.38 282 ILE A N 1
ATOM 2238 C CA . ILE A 1 282 ? -28.066 6.375 29.692 1.00 79.38 282 ILE A CA 1
ATOM 2239 C C . ILE A 1 282 ? -27.984 6.205 28.180 1.00 79.38 282 ILE A C 1
ATOM 2241 O O . ILE A 1 282 ? -27.275 5.348 27.692 1.00 79.38 282 ILE A O 1
ATOM 2245 N N . TYR A 1 283 ? -28.808 6.955 27.453 1.00 83.06 283 TYR A N 1
ATOM 2246 C CA . TYR A 1 283 ? -28.758 6.960 25.999 1.00 83.06 283 TYR A CA 1
ATOM 2247 C C . TYR A 1 283 ? -28.043 8.223 25.526 1.00 83.06 283 TYR A C 1
ATOM 2249 O O . TYR A 1 283 ? -28.569 9.333 25.666 1.00 83.06 283 TYR A O 1
ATOM 2257 N N . GLU A 1 284 ? -26.877 8.035 24.935 1.00 79.88 284 GLU A N 1
ATOM 2258 C CA . GLU A 1 284 ? -25.956 9.050 24.421 1.00 79.88 284 GLU A CA 1
ATOM 2259 C C . GLU A 1 284 ? -25.825 8.957 22.889 1.00 79.88 284 GLU A C 1
ATOM 2261 O O . GLU A 1 284 ? -25.400 9.899 22.211 1.00 79.88 284 GLU A O 1
ATOM 2266 N N . GLY A 1 285 ? -26.339 7.870 22.307 1.00 87.06 285 GLY A N 1
ATOM 2267 C CA . GLY A 1 285 ? -26.474 7.670 20.873 1.00 87.06 285 GLY A CA 1
ATOM 2268 C C . GLY A 1 285 ? -25.259 6.984 20.260 1.00 87.06 285 GLY A C 1
ATOM 2269 O O . GLY A 1 285 ? -24.891 5.877 20.637 1.00 87.06 285 GLY A O 1
ATOM 2270 N N . SER A 1 286 ? -24.679 7.583 19.216 1.00 91.12 286 SER A N 1
ATOM 2271 C CA . SER A 1 286 ? -23.491 7.015 18.573 1.00 91.12 286 SER A CA 1
ATOM 2272 C C . SER A 1 286 ? -22.253 7.767 19.002 1.00 91.12 286 SER A C 1
ATOM 2274 O O . SER A 1 286 ? -22.115 8.962 18.730 1.00 91.12 286 SER A O 1
ATOM 2276 N N . GLU A 1 287 ? -21.309 7.018 19.553 1.00 93.38 287 GLU A N 1
ATOM 2277 C CA . GLU A 1 287 ? -20.055 7.561 20.029 1.00 93.38 287 GLU A CA 1
ATOM 2278 C C . GLU A 1 287 ? -18.856 6.863 19.405 1.00 93.38 287 GLU A C 1
ATOM 2280 O O . GLU A 1 287 ? -18.973 5.820 18.760 1.00 93.38 287 GLU A O 1
ATOM 2285 N N . LYS A 1 288 ? -17.680 7.479 19.514 1.00 94.50 288 LYS A N 1
ATOM 2286 C CA . LYS A 1 288 ? -16.465 7.013 18.855 1.00 94.50 288 LYS A CA 1
ATOM 2287 C C . LYS A 1 288 ? -15.269 7.153 19.764 1.00 94.50 288 LYS A C 1
ATOM 2289 O O . LYS A 1 288 ? -15.149 8.141 20.478 1.00 94.50 288 LYS A O 1
ATOM 2294 N N . PHE A 1 289 ? -14.338 6.227 19.610 1.00 95.81 289 PHE A N 1
ATOM 2295 C CA . PHE A 1 289 ? -12.974 6.316 20.116 1.00 95.81 289 PHE A CA 1
ATOM 2296 C C . PHE A 1 289 ? -12.025 5.744 19.058 1.00 95.81 289 PHE A C 1
ATOM 2298 O O . PHE A 1 289 ? -12.467 5.133 18.077 1.00 95.81 289 PHE A O 1
ATOM 2305 N N . GLY A 1 290 ? -10.723 5.966 19.209 1.00 93.75 290 GLY A N 1
ATOM 2306 C CA . GLY A 1 290 ? -9.732 5.461 18.262 1.00 93.75 290 GLY A CA 1
ATOM 2307 C C . GLY A 1 290 ? -8.694 4.533 18.877 1.00 93.75 290 GLY A C 1
ATOM 2308 O O . GLY A 1 290 ? -8.485 4.534 20.087 1.00 93.75 290 GLY A O 1
ATOM 2309 N N . ILE A 1 291 ? -8.022 3.761 18.020 1.00 95.25 291 ILE A N 1
ATOM 2310 C CA . ILE A 1 291 ? -6.833 2.963 18.352 1.00 95.25 291 ILE A CA 1
ATOM 2311 C C . ILE A 1 291 ? -5.708 3.324 17.390 1.00 95.25 291 ILE A C 1
ATOM 2313 O O . ILE A 1 291 ? -5.926 3.477 16.188 1.00 95.25 291 ILE A O 1
ATOM 2317 N N . TYR A 1 292 ? -4.486 3.412 17.903 1.00 90.62 292 TYR A N 1
ATOM 2318 C CA . TYR A 1 292 ? -3.289 3.614 17.098 1.00 90.62 292 TYR A CA 1
ATOM 2319 C C . TYR A 1 292 ? -2.113 2.784 17.614 1.00 90.62 292 TYR A C 1
ATOM 2321 O O . TYR A 1 292 ? -2.083 2.345 18.765 1.00 90.62 292 TYR A O 1
ATOM 2329 N N . VAL A 1 293 ? -1.120 2.595 16.745 1.00 92.06 293 VAL A N 1
ATOM 2330 C CA . VAL A 1 293 ? 0.170 2.012 17.117 1.00 92.06 293 VAL A CA 1
ATOM 2331 C C . VAL A 1 293 ? 1.075 3.123 17.643 1.00 92.06 293 VAL A C 1
ATOM 2333 O O . VAL A 1 293 ? 1.459 4.024 16.899 1.00 92.06 293 VAL A O 1
ATOM 2336 N N . ALA A 1 294 ? 1.409 3.070 18.929 1.00 89.31 294 ALA A N 1
ATOM 2337 C CA . ALA A 1 294 ? 2.277 4.033 19.595 1.00 89.31 294 ALA A CA 1
ATOM 2338 C C . ALA A 1 294 ? 3.762 3.780 19.296 1.00 89.31 294 ALA A C 1
ATOM 2340 O O . ALA A 1 294 ? 4.525 4.727 19.104 1.00 89.31 294 ALA A O 1
ATOM 2341 N N . ASN A 1 295 ? 4.174 2.511 19.246 1.00 87.69 295 ASN A N 1
ATOM 2342 C CA . ASN A 1 295 ? 5.510 2.091 18.828 1.00 87.69 295 ASN A CA 1
ATOM 2343 C C . ASN A 1 295 ? 5.495 0.642 18.297 1.00 87.69 295 ASN A C 1
ATOM 2345 O O . ASN A 1 295 ? 4.479 -0.054 18.362 1.00 87.69 295 ASN A O 1
ATOM 2349 N N . SER A 1 296 ? 6.634 0.190 17.772 1.00 87.00 296 SER A N 1
ATOM 2350 C CA . SER A 1 296 ? 6.822 -1.182 17.289 1.00 87.00 296 SER A CA 1
ATOM 2351 C C . SER A 1 296 ? 8.262 -1.650 17.481 1.00 87.00 296 SER A C 1
ATOM 2353 O O . SER A 1 296 ? 9.173 -0.831 17.356 1.00 87.00 296 SER A O 1
ATOM 2355 N N . SER A 1 297 ? 8.491 -2.956 17.637 1.00 81.38 297 SER A N 1
ATOM 2356 C CA . SER A 1 297 ? 9.834 -3.563 17.748 1.00 81.38 297 SER A CA 1
ATOM 2357 C C . SER A 1 297 ? 10.604 -3.676 16.420 1.00 81.38 297 SER A C 1
ATOM 2359 O O . SER A 1 297 ? 11.516 -4.491 16.293 1.00 81.38 297 SER A O 1
ATOM 2361 N N . TYR A 1 298 ? 10.248 -2.873 15.416 1.00 70.44 298 TYR A N 1
ATOM 2362 C CA . TYR A 1 298 ? 10.740 -3.013 14.050 1.00 70.44 298 TYR A CA 1
ATOM 2363 C C . TYR A 1 298 ? 12.275 -2.854 13.950 1.00 70.44 298 TYR A C 1
ATOM 2365 O O . TYR A 1 298 ? 12.785 -1.777 14.266 1.00 70.44 298 TYR A O 1
ATOM 2373 N N . PRO A 1 299 ? 13.019 -3.885 13.497 1.00 56.94 299 PRO A N 1
ATOM 2374 C CA . PRO A 1 299 ? 14.479 -3.914 13.624 1.00 56.94 299 PRO A CA 1
ATOM 2375 C C . PRO A 1 299 ? 15.258 -3.328 12.433 1.00 56.94 299 PRO A C 1
ATOM 2377 O O . PRO A 1 299 ? 16.482 -3.247 12.512 1.00 56.94 299 PRO A O 1
ATOM 2380 N N . ASP A 1 300 ? 14.609 -2.962 11.320 1.00 55.28 300 ASP A N 1
ATOM 2381 C CA . ASP A 1 300 ? 15.313 -2.651 10.064 1.00 55.28 300 ASP A CA 1
ATOM 2382 C C . ASP A 1 300 ? 15.141 -1.180 9.631 1.00 55.28 300 ASP A C 1
ATOM 2384 O O . ASP A 1 300 ? 14.035 -0.695 9.424 1.00 55.28 300 ASP A O 1
ATOM 2388 N N . GLU A 1 301 ? 16.234 -0.449 9.406 1.00 52.97 301 GLU A N 1
ATOM 2389 C CA . GLU A 1 301 ? 16.192 0.945 8.920 1.00 52.97 301 GLU A CA 1
ATOM 2390 C C . GLU A 1 301 ? 15.761 1.061 7.438 1.00 52.97 301 GLU A C 1
ATOM 2392 O O . GLU A 1 301 ? 15.660 2.156 6.884 1.00 52.97 301 GLU A O 1
ATOM 2397 N N . LYS A 1 302 ? 15.530 -0.069 6.751 1.00 51.38 302 LYS A N 1
ATOM 2398 C CA . LYS A 1 302 ? 15.350 -0.146 5.287 1.00 51.38 302 LYS A CA 1
ATOM 2399 C C . LYS A 1 302 ? 13.900 -0.292 4.807 1.00 51.38 302 LYS A C 1
ATOM 2401 O O . LYS A 1 302 ? 13.677 -0.361 3.597 1.00 51.38 302 LYS A O 1
ATOM 2406 N N . MET A 1 303 ? 12.931 -0.342 5.715 1.00 54.16 303 MET A N 1
ATOM 2407 C CA . MET A 1 303 ? 11.500 -0.510 5.431 1.00 54.16 303 MET A CA 1
ATOM 2408 C C . MET A 1 303 ? 10.699 0.448 6.312 1.00 54.16 303 MET A C 1
ATOM 2410 O O . MET A 1 303 ? 11.001 0.577 7.494 1.00 54.16 303 MET A O 1
ATOM 2414 N N . SER A 1 304 ? 9.679 1.113 5.759 1.00 62.12 304 SER A N 1
ATOM 2415 C CA . SER A 1 304 ? 8.777 1.929 6.575 1.00 62.12 304 SER A CA 1
ATOM 2416 C C . SER A 1 304 ? 7.552 1.107 6.967 1.00 62.12 304 SER A C 1
ATOM 2418 O O . SER A 1 304 ? 6.898 0.504 6.114 1.00 62.12 304 SER A O 1
ATOM 2420 N N . VAL A 1 305 ? 7.256 1.040 8.266 1.00 62.62 305 VAL A N 1
ATOM 2421 C CA . VAL A 1 305 ? 5.970 0.518 8.732 1.00 62.62 305 VAL A CA 1
ATOM 2422 C C . VAL A 1 305 ? 4.988 1.674 8.747 1.00 62.62 305 VAL A C 1
ATOM 2424 O O . VAL A 1 305 ? 5.251 2.719 9.347 1.00 62.62 305 VAL A O 1
ATOM 2427 N N . LYS A 1 306 ? 3.867 1.501 8.056 1.00 73.81 306 LYS A N 1
ATOM 2428 C CA . LYS A 1 306 ? 2.783 2.477 8.033 1.00 73.81 306 LYS A CA 1
ATOM 2429 C C . LYS A 1 306 ? 1.639 1.966 8.883 1.00 73.81 306 LYS A C 1
ATOM 2431 O O . LYS A 1 306 ? 1.205 0.828 8.727 1.00 73.81 306 LYS A O 1
ATOM 2436 N N . TYR A 1 307 ? 1.160 2.849 9.747 1.00 75.50 307 TYR A N 1
ATOM 2437 C CA . TYR A 1 307 ? 0.061 2.593 10.661 1.00 75.50 307 TYR A CA 1
ATOM 2438 C C . TYR A 1 307 ? -1.138 3.413 10.220 1.00 75.50 307 TYR A C 1
ATOM 2440 O O . TYR A 1 307 ? -1.035 4.636 10.083 1.00 75.50 307 TYR A O 1
ATOM 2448 N N . ILE A 1 308 ? -2.262 2.744 10.006 1.00 71.75 308 ILE A N 1
ATOM 2449 C CA . ILE A 1 308 ? -3.547 3.409 9.822 1.00 71.75 308 ILE A CA 1
ATOM 2450 C C . ILE A 1 308 ? -4.264 3.326 11.173 1.00 71.75 308 ILE A C 1
ATOM 2452 O O . ILE A 1 308 ? -4.506 2.217 11.651 1.00 71.75 308 ILE A O 1
ATOM 2456 N N . PRO A 1 309 ? -4.536 4.458 11.850 1.00 79.44 309 PRO A N 1
ATOM 2457 C CA . PRO A 1 309 ? -5.310 4.423 13.081 1.00 79.44 309 PRO A CA 1
ATOM 2458 C C . PRO A 1 309 ? -6.740 3.970 12.774 1.00 79.44 309 PRO A C 1
ATOM 2460 O O . PRO A 1 309 ? -7.312 4.346 11.749 1.00 79.44 309 PRO A O 1
ATOM 2463 N N . ALA A 1 310 ? -7.320 3.202 13.689 1.00 86.31 310 ALA A N 1
ATOM 2464 C CA . ALA A 1 310 ? -8.706 2.774 13.616 1.00 86.31 310 ALA A CA 1
ATOM 2465 C C . ALA A 1 310 ? -9.617 3.726 14.382 1.00 86.31 310 ALA A C 1
ATOM 2467 O O . ALA A 1 310 ? -9.242 4.275 15.417 1.00 86.31 310 ALA A O 1
ATOM 2468 N N . LEU A 1 311 ? -10.847 3.846 13.898 1.00 90.50 311 LEU A N 1
ATOM 2469 C CA . LEU A 1 311 ? -11.964 4.483 14.590 1.00 90.50 311 LEU A CA 1
ATOM 2470 C C . LEU A 1 311 ? -13.037 3.438 14.885 1.00 90.50 311 LEU A C 1
ATOM 2472 O O . LEU A 1 311 ? -13.614 2.887 13.948 1.00 90.50 311 LEU A O 1
ATOM 2476 N N . ALA A 1 312 ? -13.311 3.185 16.158 1.00 92.69 312 ALA A N 1
ATOM 2477 C CA . ALA A 1 312 ? -14.448 2.384 16.581 1.00 92.69 312 ALA A CA 1
ATOM 2478 C C . ALA A 1 312 ? -15.684 3.260 16.756 1.00 92.69 312 ALA A C 1
ATOM 2480 O O . ALA A 1 312 ? -15.582 4.427 17.134 1.00 92.69 312 ALA A O 1
ATOM 2481 N N . THR A 1 313 ? -16.850 2.682 16.479 1.00 93.19 313 THR A N 1
ATOM 2482 C CA . THR A 1 313 ? -18.144 3.302 16.776 1.00 93.19 313 THR A CA 1
ATOM 2483 C C . THR A 1 313 ? -18.893 2.446 17.788 1.00 93.19 313 THR A C 1
ATOM 2485 O O . THR A 1 313 ? -19.127 1.264 17.538 1.00 93.19 313 THR A O 1
ATOM 2488 N N . ILE A 1 314 ? -19.264 3.051 18.909 1.00 93.75 314 ILE A N 1
ATOM 2489 C CA . ILE A 1 314 ? -20.170 2.486 19.903 1.00 93.75 314 ILE A CA 1
ATOM 2490 C C . ILE A 1 314 ? -21.578 2.919 19.508 1.00 93.75 314 ILE A C 1
ATOM 2492 O O . ILE A 1 314 ? -21.827 4.093 19.219 1.00 93.75 314 ILE A O 1
ATOM 2496 N N . LEU A 1 315 ? -22.475 1.947 19.410 1.00 90.38 315 LEU A N 1
ATOM 2497 C CA . LEU A 1 315 ? -23.901 2.187 19.301 1.00 90.38 315 LEU A CA 1
ATOM 2498 C C . LEU A 1 315 ? -24.525 1.893 20.656 1.00 90.38 315 LEU A C 1
ATOM 2500 O O . LEU A 1 315 ? -24.706 0.729 21.027 1.00 90.38 315 LEU A O 1
ATOM 2504 N N . ASP A 1 316 ? -24.832 2.960 21.368 1.00 82.94 316 ASP A N 1
ATOM 2505 C CA . ASP A 1 316 ? -25.640 2.923 22.566 1.00 82.94 316 ASP A CA 1
ATOM 2506 C C . ASP A 1 316 ? -27.109 3.112 22.145 1.00 82.94 316 ASP A C 1
ATOM 2508 O O . ASP A 1 316 ? -27.470 4.020 21.394 1.00 82.94 316 ASP A O 1
ATOM 2512 N N . PHE A 1 317 ? -27.945 2.157 22.546 1.00 72.81 317 PHE A N 1
ATOM 2513 C CA . PHE A 1 317 ? -29.386 2.156 22.332 1.00 72.81 317 PHE A CA 1
ATOM 2514 C C . PHE A 1 317 ? -30.066 1.853 23.667 1.00 72.81 317 PHE A C 1
ATOM 2516 O O . PHE A 1 317 ? -29.567 1.012 24.424 1.00 72.81 317 PHE A O 1
ATOM 2523 N N . PRO A 1 318 ? -31.280 2.386 23.911 1.00 66.31 318 PRO A N 1
ATOM 2524 C CA . PRO A 1 318 ? -32.091 1.926 25.025 1.00 66.31 318 PRO A CA 1
ATOM 2525 C C . PRO A 1 318 ? -32.255 0.408 24.909 1.00 66.31 318 PRO A C 1
ATOM 2527 O O . PRO A 1 318 ? -32.621 -0.103 23.850 1.00 66.31 318 PRO A O 1
ATOM 2530 N N . GLN A 1 319 ? -31.996 -0.334 25.988 1.00 59.38 319 GLN A N 1
ATOM 2531 C CA . GLN A 1 319 ? -31.950 -1.804 25.966 1.00 59.38 319 GLN A CA 1
ATOM 2532 C C . GLN A 1 319 ? -33.238 -2.458 25.414 1.00 59.38 319 GLN A C 1
ATOM 2534 O O . GLN A 1 319 ? -33.216 -3.596 24.937 1.00 59.38 319 GLN A O 1
ATOM 2539 N N . GLU A 1 320 ? -34.363 -1.743 25.471 1.00 61.28 320 GLU A N 1
ATOM 2540 C CA . GLU A 1 320 ? -35.662 -2.157 24.932 1.00 61.28 320 GLU A CA 1
ATOM 2541 C C . GLU A 1 320 ? -35.751 -2.071 23.395 1.00 61.28 320 GLU A C 1
ATOM 2543 O O . GLU A 1 320 ? -36.550 -2.791 22.793 1.00 61.28 320 GLU A O 1
ATOM 2548 N N . GLU A 1 321 ? -34.905 -1.255 22.760 1.00 61.50 321 GLU A N 1
ATOM 2549 C CA . GLU A 1 321 ? -34.864 -1.001 21.313 1.00 61.50 321 GLU A CA 1
ATOM 2550 C C . GLU A 1 321 ? -33.729 -1.743 20.588 1.00 61.50 321 GLU A C 1
ATOM 2552 O O . GLU A 1 321 ? -33.709 -1.782 19.355 1.00 61.50 321 GLU A O 1
ATOM 2557 N N . CYS A 1 322 ? -32.815 -2.396 21.317 1.00 58.34 322 CYS A N 1
ATOM 2558 C CA . CYS A 1 322 ? -31.781 -3.231 20.708 1.00 58.34 322 CYS A CA 1
ATOM 2559 C C . CYS A 1 322 ? -32.414 -4.346 19.848 1.00 58.34 322 CYS A C 1
ATOM 2561 O O . CYS A 1 322 ? -33.241 -5.122 20.352 1.00 58.34 322 CYS A O 1
ATOM 2563 N N . PRO A 1 323 ? -32.005 -4.508 18.572 1.00 59.00 323 PRO A N 1
ATOM 2564 C CA . PRO A 1 323 ? -32.402 -5.652 17.766 1.00 59.00 323 PRO A CA 1
ATOM 2565 C C . PRO A 1 323 ? -32.003 -6.937 18.494 1.00 59.00 323 PRO A C 1
ATOM 2567 O O . PRO A 1 323 ? -30.822 -7.236 18.659 1.00 59.00 323 PRO A O 1
ATOM 2570 N N . LYS A 1 324 ? -32.988 -7.702 18.971 1.00 59.38 324 LYS A N 1
ATOM 2571 C CA . LYS A 1 324 ? -32.716 -8.967 19.660 1.00 59.38 324 LYS A CA 1
ATOM 2572 C C . LYS A 1 324 ? -32.024 -9.902 18.677 1.00 59.38 324 LYS A C 1
ATOM 2574 O O . LYS A 1 324 ? -32.600 -10.225 17.638 1.00 59.38 324 LYS A O 1
ATOM 2579 N N . THR A 1 325 ? -30.816 -10.356 19.009 1.00 54.09 325 THR A N 1
ATOM 2580 C CA . THR A 1 325 ? -30.128 -11.401 18.247 1.00 54.09 325 THR A CA 1
ATOM 2581 C C . THR A 1 325 ? -31.087 -12.591 18.129 1.00 54.09 325 THR A C 1
ATOM 2583 O O . THR A 1 325 ? -31.599 -13.055 19.157 1.00 54.09 325 THR A O 1
ATOM 2586 N N . PRO A 1 326 ? -31.413 -13.061 16.911 1.00 43.03 326 PRO A N 1
ATOM 2587 C CA . PRO A 1 326 ? -32.329 -14.178 16.762 1.00 43.03 326 PRO A CA 1
ATOM 2588 C C . PRO A 1 326 ? -31.750 -15.379 17.508 1.00 43.03 326 PRO A C 1
ATOM 2590 O O . PRO A 1 326 ? -30.590 -15.742 17.305 1.00 43.03 326 PRO A O 1
ATOM 2593 N N . LYS A 1 327 ? -32.543 -15.974 18.408 1.00 39.88 327 LYS A N 1
ATOM 2594 C CA . LYS A 1 327 ? -32.137 -17.210 19.081 1.00 39.88 327 LYS A CA 1
ATOM 2595 C C . LYS A 1 327 ? -31.856 -18.260 17.999 1.00 39.88 327 LYS A C 1
ATOM 2597 O O . LYS A 1 327 ? -32.707 -18.423 17.123 1.00 39.88 327 LYS A O 1
ATOM 2602 N N . PRO A 1 328 ? -30.704 -18.951 18.029 1.00 47.34 328 PRO A N 1
ATOM 2603 C CA . PRO A 1 328 ? -30.497 -20.090 17.149 1.00 47.34 328 PRO A CA 1
ATOM 2604 C C . PRO A 1 328 ? -31.593 -21.125 17.437 1.00 47.34 328 PRO A C 1
ATOM 2606 O O . PRO A 1 328 ? -31.855 -21.429 18.604 1.00 47.34 328 PRO A O 1
ATOM 2609 N N . ASN A 1 329 ? -32.272 -21.569 16.375 1.00 48.34 329 ASN A N 1
ATOM 2610 C CA . ASN A 1 329 ? -33.306 -22.606 16.429 1.00 48.34 329 ASN A CA 1
ATOM 2611 C C . ASN A 1 329 ? -32.730 -23.962 16.827 1.00 48.34 329 ASN A C 1
ATOM 2613 O O . ASN A 1 329 ? -31.613 -24.280 16.354 1.00 48.34 329 ASN A O 1
#

Organism: NCBI:txid2608384

Sequence (329 aa):
MKRYNFNIINNSDLNFGGNIPDGFDIGNSIKMAEEIRNNSKCKKEILIRFKELVDYGSSWDLKAQAGDYQKYQNFGNFHYGFIGTVLGLDASTLLSGAGGAQKANYNNNKREKLYKFLKSYGLNVGQLLKFYQTDLKINVGLDYLIGLLSNKHGVLDEDIDRQQILLGINVANEISDKIGFNYSKNEIVNLLDYLSNCADIFVDISSPIGYEADGKIEFEIFLNKPLNYDLTLHLKSYDLSASAKDGDYVELDKEIVIKAGDTRFFDENGKPLSIKLGRDNIYEGSEKFGIYVANSSYPDEKMSVKYIPALATILDFPQEECPKTPKPN

InterPro domains:
  IPR003644 Na-Ca exchanger/integrin-beta4 [PF03160] (211-314)
  IPR028946 Bacterial toxin 44 [PF15607] (65-171)
  IPR038081 CalX-like domain superfamily [G3DSA:2.60.40.2030] (206-324)
  IPR038081 CalX-like domain superfamily [SSF141072] (201-298)

Foldseek 3Di:
DDDDPLPDPDPVNLPDPADDAPPDDLSVLLVVLLVQLVPPLAVLSSLLVLCQQCPPPHVLVRLVPRPHNVRCVLVSLLSQLQSCVSNVHDLLQSQLLVQLRVVVVVPPPCVVVVVVVVVVVVDDPVNVVVLVVPDPSSSSVVSSVSSVVCVVVVNRDPPPPSVSSVSSNVSNVVVCVVVDDDDDPVVVVVVVVRVVDDFEWEWEKEAEEEELVVQKDFIKIFTPFFAQAKKKFFKWKFADQDDVVVPQWPTDGDIFIQGGPGGIGAPPVRGGDMIGGGDDQDAPAKGKMKMWGPDMPDDDPRYHYDIDIYMYIYGYDRPVPPDPDPDDD